Protein AF-A0A7S3J2S6-F1 (afdb_monomer_lite)

Organism: NCBI:txid151035

Foldseek 3Di:
DDKDWDWDQDPVRDTDTDDIHPDDDLDQWADPPPDPDDTHGNPVSCVQNVLVVVLVVVVVVQCVVPVCSVVDSVVSVNDDCPDDPPPDPDPLVVLLLVLLVLLVDLLVDPVPDQKHFLVSQLVLCVQAPLNVVLPQHDSVVSSVLLCVLQPDPDGIAGSVSSSVSLLVSVVSSDDPPPRDDVPDDPSNVSSVSSVRSSVRSD

pLDDT: mean 86.55, std 12.1, range [47.41, 97.88]

Structure (mmCIF, N/CA/C/O backbone):
data_AF-A0A7S3J2S6-F1
#
_entry.id   AF-A0A7S3J2S6-F1
#
loop_
_atom_site.group_PDB
_atom_site.id
_atom_site.type_symbol
_atom_site.label_atom_id
_atom_site.label_alt_id
_atom_site.label_comp_id
_atom_site.label_asym_id
_atom_site.label_entity_id
_atom_site.label_seq_id
_atom_site.pdbx_PDB_ins_code
_atom_site.Cartn_x
_atom_site.Cartn_y
_atom_site.Cartn_z
_atom_site.occupancy
_atom_site.B_iso_or_equiv
_atom_site.auth_seq_id
_atom_site.auth_comp_id
_atom_site.auth_asym_id
_atom_site.auth_atom_id
_atom_site.pdbx_PDB_model_num
ATOM 1 N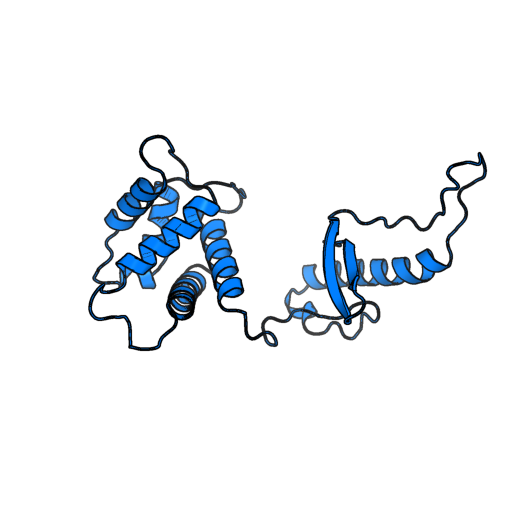 N . GLN A 1 1 ? -2.469 3.096 12.905 1.00 84.38 1 GLN A N 1
ATOM 2 C CA . GLN A 1 1 ? -3.719 3.850 12.680 1.00 84.38 1 GLN A CA 1
ATOM 3 C C . GLN A 1 1 ? -4.855 2.999 13.212 1.00 84.38 1 GLN A C 1
ATOM 5 O O . GLN A 1 1 ? -4.771 1.789 13.047 1.00 84.38 1 GLN A O 1
ATOM 10 N N . VAL A 1 2 ? -5.858 3.601 13.853 1.00 89.56 2 VAL A N 1
ATOM 11 C CA . VAL A 1 2 ? -7.112 2.915 14.202 1.00 89.56 2 VAL A CA 1
ATOM 12 C C . VAL A 1 2 ? -8.118 3.220 13.097 1.00 89.56 2 VAL A C 1
ATOM 14 O O . VAL A 1 2 ? -8.228 4.377 12.695 1.00 89.56 2 VAL A O 1
ATOM 17 N N . ILE A 1 3 ? -8.789 2.196 12.577 1.00 93.88 3 ILE A N 1
ATOM 18 C CA . ILE A 1 3 ? -9.808 2.322 11.530 1.00 93.88 3 ILE A CA 1
ATOM 19 C C . ILE A 1 3 ? -11.119 1.719 12.032 1.00 93.88 3 ILE A C 1
ATOM 21 O O . ILE A 1 3 ? -11.099 0.692 12.708 1.00 93.88 3 ILE A O 1
ATOM 25 N N . GLY A 1 4 ? -12.236 2.370 11.722 1.00 94.38 4 GLY A N 1
ATOM 26 C CA . GLY A 1 4 ? -13.572 1.794 11.863 1.00 94.38 4 GLY A CA 1
ATOM 27 C C . GLY A 1 4 ? -13.944 1.083 10.570 1.00 94.38 4 GLY A C 1
ATOM 28 O O . GLY A 1 4 ? -13.667 1.607 9.490 1.00 94.38 4 GLY A O 1
ATOM 29 N N . ILE A 1 5 ? -14.517 -0.111 10.673 1.00 95.88 5 ILE A N 1
ATOM 30 C CA . ILE A 1 5 ? -14.987 -0.875 9.519 1.00 95.88 5 ILE A CA 1
ATOM 31 C C . ILE A 1 5 ? -16.442 -1.226 9.775 1.00 95.88 5 ILE A C 1
ATOM 33 O O . ILE A 1 5 ? -16.739 -1.991 10.695 1.00 95.88 5 ILE A O 1
ATOM 37 N N . ASP A 1 6 ? -17.319 -0.705 8.928 1.00 96.50 6 ASP A N 1
ATOM 38 C CA . ASP A 1 6 ? -18.741 -0.990 9.013 1.00 96.50 6 ASP A CA 1
ATOM 39 C C . ASP A 1 6 ? -19.057 -2.171 8.106 1.00 96.50 6 ASP A C 1
ATOM 41 O O . ASP A 1 6 ? -18.803 -2.157 6.895 1.00 96.50 6 ASP A O 1
ATOM 45 N N . ILE A 1 7 ? -19.593 -3.221 8.716 1.00 96.81 7 ILE A N 1
ATOM 46 C CA . ILE A 1 7 ? -19.886 -4.489 8.060 1.00 96.81 7 ILE A CA 1
ATOM 47 C C . ILE A 1 7 ? -21.364 -4.792 8.259 1.00 96.81 7 ILE A C 1
ATOM 49 O O . ILE A 1 7 ? -21.855 -4.789 9.388 1.00 96.81 7 ILE A O 1
ATOM 53 N N . ILE A 1 8 ? -22.060 -5.115 7.172 1.00 97.56 8 ILE A N 1
ATOM 54 C CA . ILE A 1 8 ? -23.397 -5.705 7.237 1.00 97.56 8 ILE A CA 1
ATOM 55 C C . ILE A 1 8 ? -23.308 -7.204 6.963 1.00 97.56 8 ILE A C 1
ATOM 57 O O . ILE A 1 8 ? -22.613 -7.644 6.049 1.00 97.56 8 ILE A O 1
ATOM 61 N N . ILE A 1 9 ? -24.010 -7.993 7.772 1.00 97.88 9 ILE A N 1
ATOM 62 C CA . ILE A 1 9 ? -24.105 -9.444 7.609 1.00 97.88 9 ILE A CA 1
ATOM 63 C C . ILE A 1 9 ? -25.480 -9.749 7.023 1.00 97.88 9 ILE A C 1
ATOM 65 O O . ILE A 1 9 ? -26.500 -9.398 7.618 1.00 97.88 9 ILE A O 1
ATOM 69 N N . ASP A 1 10 ? -25.516 -10.360 5.841 1.00 97.38 10 ASP A N 1
ATOM 70 C CA . ASP A 1 10 ? -26.779 -10.696 5.185 1.00 97.38 10 ASP A CA 1
ATOM 71 C C . ASP A 1 10 ? -27.422 -11.979 5.748 1.00 97.38 10 ASP A C 1
ATOM 73 O O . ASP A 1 10 ? -26.854 -12.701 6.568 1.00 97.38 10 ASP A O 1
ATOM 77 N N . SER A 1 11 ? -28.630 -12.296 5.270 1.00 97.69 11 SER A N 1
ATOM 78 C CA . SER A 1 11 ? -29.372 -13.512 5.656 1.00 97.69 11 SER A CA 1
ATOM 79 C C . SER A 1 11 ? -28.667 -14.841 5.336 1.00 97.69 11 SER A C 1
ATOM 81 O O . SER A 1 11 ? -29.107 -15.891 5.798 1.00 97.69 11 SER A O 1
ATOM 83 N N . LYS A 1 12 ? -27.592 -14.813 4.542 1.00 97.81 12 LYS A N 1
ATOM 84 C CA . LYS A 1 12 ? -26.764 -15.967 4.174 1.00 97.81 12 LYS A CA 1
ATOM 85 C C . LYS A 1 12 ? -25.401 -15.945 4.876 1.00 97.81 12 LYS A C 1
ATOM 87 O O . LYS A 1 12 ? -24.532 -16.728 4.504 1.00 97.81 12 LYS A O 1
ATOM 92 N N . TYR A 1 13 ? -25.218 -15.082 5.877 1.00 96.25 13 TYR A N 1
ATOM 93 C CA . TYR A 1 13 ? -23.963 -14.881 6.604 1.00 96.25 13 TYR A CA 1
ATOM 94 C C . TYR A 1 13 ? -22.800 -14.365 5.746 1.00 96.25 13 TYR A C 1
ATOM 96 O O . TYR A 1 13 ? -21.641 -14.497 6.142 1.00 96.25 13 TYR A O 1
ATOM 104 N N . ASN A 1 14 ? -23.075 -13.741 4.598 1.00 94.38 14 ASN A N 1
ATOM 105 C CA . ASN A 1 14 ? -22.029 -13.013 3.889 1.00 94.38 14 ASN A CA 1
ATOM 106 C C . ASN A 1 14 ? -21.798 -11.670 4.581 1.00 94.38 14 ASN A C 1
ATOM 108 O O . ASN A 1 14 ? -22.750 -10.951 4.894 1.00 94.38 14 ASN A O 1
ATOM 112 N N . ALA A 1 15 ? -20.528 -11.334 4.783 1.00 96.06 15 ALA A N 1
ATOM 113 C CA . ALA A 1 15 ? -20.103 -10.037 5.283 1.00 96.06 15 ALA A CA 1
ATOM 114 C C . ALA A 1 15 ? -19.872 -9.082 4.107 1.00 96.06 15 ALA A C 1
ATOM 116 O O . ALA A 1 15 ? -19.060 -9.359 3.222 1.00 96.06 15 ALA A O 1
ATOM 117 N N . TRP A 1 16 ? -20.561 -7.947 4.119 1.00 94.31 16 TRP A N 1
ATOM 118 C CA . TRP A 1 16 ? -20.425 -6.902 3.114 1.00 94.31 16 TRP A CA 1
ATOM 119 C C . TRP A 1 16 ? -19.832 -5.654 3.757 1.00 94.31 16 TRP A C 1
ATOM 121 O O . TRP A 1 16 ? -20.355 -5.147 4.750 1.00 94.31 16 TRP A O 1
ATOM 131 N N . LEU A 1 17 ? -18.733 -5.168 3.182 1.00 95.69 17 LEU A N 1
ATOM 132 C CA . LEU A 1 17 ? -18.105 -3.915 3.584 1.00 95.69 17 LEU A CA 1
ATOM 133 C C . LEU A 1 17 ? -18.978 -2.738 3.134 1.00 95.69 17 LEU A C 1
ATOM 135 O O . LEU A 1 17 ? -19.245 -2.605 1.939 1.00 95.69 17 LEU A O 1
ATOM 139 N N . LEU A 1 18 ? -19.384 -1.887 4.075 1.00 95.62 18 LEU A N 1
ATOM 140 C CA . LEU A 1 18 ? -20.149 -0.672 3.794 1.00 95.62 18 LEU A CA 1
ATOM 141 C C . LEU A 1 18 ? -19.236 0.547 3.701 1.00 95.62 18 LEU A C 1
ATOM 143 O O . LEU A 1 18 ? -19.193 1.218 2.671 1.00 95.62 18 LEU A O 1
ATOM 147 N N . GLU A 1 19 ? -18.475 0.803 4.763 1.00 94.50 19 GLU A N 1
ATOM 148 C CA . GLU A 1 19 ? -17.556 1.932 4.834 1.00 94.50 19 GLU A CA 1
ATOM 149 C C . GLU A 1 19 ? -16.297 1.617 5.645 1.00 94.50 19 GLU A C 1
ATOM 151 O O . GLU A 1 19 ? -16.254 0.700 6.468 1.00 94.50 19 GLU A O 1
ATOM 156 N N . ILE A 1 20 ? -15.248 2.397 5.376 1.00 94.44 20 ILE A N 1
ATOM 157 C CA . ILE A 1 20 ? -14.016 2.417 6.163 1.00 94.44 20 ILE A CA 1
ATOM 158 C C . ILE A 1 20 ? -13.833 3.840 6.676 1.00 94.44 20 ILE A C 1
ATOM 160 O O . ILE A 1 20 ? -13.568 4.761 5.898 1.00 94.44 20 ILE A O 1
ATOM 164 N N . ASN A 1 21 ? -13.919 4.008 7.990 1.00 93.31 21 ASN A N 1
ATOM 165 C CA . ASN A 1 21 ? -13.727 5.287 8.648 1.00 93.31 21 ASN A CA 1
ATOM 166 C C . ASN A 1 21 ? -12.285 5.407 9.163 1.00 93.31 21 ASN A C 1
ATOM 168 O O . ASN A 1 21 ? -11.803 4.585 9.946 1.00 93.31 21 ASN A O 1
ATOM 172 N N . ASN A 1 22 ? -11.576 6.450 8.728 1.00 92.75 22 ASN A N 1
ATOM 173 C CA . ASN A 1 22 ? -10.198 6.710 9.150 1.00 92.75 22 ASN A CA 1
ATOM 174 C C . ASN A 1 22 ? -10.089 7.388 10.531 1.00 92.75 22 ASN A C 1
ATOM 176 O O . ASN A 1 22 ? -8.972 7.528 11.034 1.00 92.75 22 ASN A O 1
ATOM 180 N N . SER A 1 23 ? -11.228 7.797 11.100 1.00 92.31 23 SER A N 1
ATOM 181 C CA . SER A 1 23 ? -11.381 8.518 12.365 1.00 92.31 23 SER A CA 1
ATOM 182 C C . SER A 1 23 ? -12.627 8.014 13.118 1.00 92.31 23 SER A C 1
ATOM 184 O O . SER A 1 23 ? -13.582 8.773 13.299 1.00 92.31 23 SER A O 1
ATOM 186 N N . PRO A 1 24 ? -12.668 6.730 13.531 1.00 93.94 24 PRO A N 1
ATOM 187 C CA . PRO A 1 24 ? -13.821 6.190 14.247 1.00 93.94 24 PRO A CA 1
ATOM 188 C C . PRO A 1 24 ? -14.047 6.927 15.572 1.00 93.94 24 PRO A C 1
ATOM 190 O O . PRO A 1 24 ? -13.093 7.352 16.229 1.00 93.94 24 PRO A O 1
ATOM 193 N N . SER A 1 25 ? -15.310 7.054 15.988 1.00 90.56 25 SER A N 1
ATOM 194 C CA . SER A 1 25 ? -15.641 7.708 17.255 1.00 90.56 25 SER A CA 1
ATOM 195 C C . SER A 1 25 ? -15.066 6.932 18.437 1.00 90.56 25 SER A C 1
ATOM 197 O O . SER A 1 25 ? -15.382 5.762 18.660 1.00 90.56 25 SER A O 1
ATOM 199 N N . LEU A 1 26 ? -14.249 7.620 19.230 1.00 90.69 26 LEU A N 1
ATOM 200 C CA . LEU A 1 26 ? -13.752 7.139 20.518 1.00 90.69 26 LEU A CA 1
ATOM 201 C C . LEU A 1 26 ? -14.514 7.765 21.693 1.00 90.69 26 LEU A C 1
ATOM 203 O O . LEU A 1 26 ? -14.109 7.587 22.840 1.00 90.69 26 LEU A O 1
ATOM 207 N N . ASN A 1 27 ? -15.602 8.497 21.422 1.00 89.88 27 ASN A N 1
ATOM 208 C CA . ASN A 1 27 ? -16.403 9.106 22.474 1.00 89.88 27 ASN A CA 1
ATOM 209 C C . ASN A 1 27 ? -17.065 8.006 23.317 1.00 89.88 27 ASN A C 1
ATOM 211 O O . ASN A 1 27 ? -17.634 7.060 22.768 1.00 89.88 27 ASN A O 1
ATOM 215 N N . ILE A 1 28 ? -16.947 8.121 24.637 1.00 90.75 28 ILE A N 1
ATOM 216 C CA . ILE A 1 28 ? -17.613 7.251 25.619 1.00 90.75 28 ILE A CA 1
ATOM 217 C C . ILE A 1 28 ? -18.775 7.971 26.306 1.00 90.75 28 ILE A C 1
ATOM 219 O O . ILE A 1 28 ? -19.441 7.384 27.150 1.00 90.75 28 ILE A O 1
ATOM 223 N N . MET A 1 29 ? -18.999 9.242 25.977 1.00 89.19 29 MET A N 1
ATOM 224 C CA . MET A 1 29 ? -20.122 10.020 26.469 1.00 89.19 29 MET A CA 1
ATOM 225 C C . MET A 1 29 ? -21.280 9.889 25.479 1.00 89.19 29 MET A C 1
ATOM 227 O O . MET A 1 29 ? -21.098 10.030 24.270 1.00 89.19 29 MET A O 1
ATOM 231 N N . PHE A 1 30 ? -22.466 9.609 25.999 1.00 83.62 30 PHE A N 1
ATOM 232 C CA . PHE A 1 30 ? -23.712 9.595 25.260 1.00 83.62 30 PHE A CA 1
ATOM 233 C C . PHE A 1 30 ? -24.232 11.029 25.159 1.00 83.62 30 PHE A C 1
ATOM 235 O O . PHE A 1 30 ? -24.637 11.636 26.153 1.00 83.62 30 PHE A O 1
ATOM 242 N N . GLU A 1 31 ? -24.193 11.584 23.953 1.00 74.69 31 GLU A N 1
ATOM 243 C CA . GLU A 1 31 ? -24.791 12.883 23.670 1.00 74.69 31 GLU A CA 1
ATOM 244 C C . GLU A 1 31 ? -26.291 12.688 23.444 1.00 74.69 31 GLU A C 1
ATOM 246 O O . GLU A 1 31 ? -26.724 12.053 22.482 1.00 74.69 31 GLU A O 1
ATOM 251 N N . LYS A 1 32 ? -27.111 13.216 24.354 1.00 76.88 32 LYS A N 1
ATOM 252 C CA . LYS A 1 32 ? -28.560 13.260 24.165 1.00 76.88 32 LYS A CA 1
ATOM 253 C C . LYS A 1 32 ? -28.877 14.409 23.206 1.00 76.88 32 LYS A C 1
ATOM 255 O O . LYS A 1 32 ? -28.940 15.560 23.626 1.00 76.88 32 LYS A O 1
ATOM 260 N N . GLU A 1 33 ? -29.109 14.090 21.931 1.00 68.56 33 GLU A N 1
ATOM 261 C CA . GLU A 1 33 ? -29.342 15.060 20.837 1.00 68.56 33 GLU A CA 1
ATOM 262 C C . GLU A 1 33 ? -30.460 16.096 21.102 1.00 68.56 33 GLU A C 1
ATOM 264 O O . GLU A 1 33 ? -30.527 17.117 20.421 1.00 68.56 33 GLU A O 1
ATOM 269 N N . PHE A 1 34 ? -31.327 15.873 22.098 1.00 72.12 34 PHE A N 1
ATOM 270 C CA . PHE A 1 34 ? -32.514 16.696 22.357 1.00 72.12 34 PHE A CA 1
ATOM 271 C C . PHE A 1 34 ? -32.641 17.232 23.790 1.00 72.12 34 PHE A C 1
ATOM 273 O O . PHE A 1 34 ? -33.687 17.782 24.138 1.00 72.12 34 PHE A O 1
ATOM 280 N N . SER A 1 35 ? -31.615 17.104 24.635 1.00 69.44 35 SER A N 1
ATOM 281 C CA . SER A 1 35 ? -31.666 17.615 26.012 1.00 69.44 35 SER A CA 1
ATOM 282 C C . SER A 1 35 ? -30.433 18.446 26.348 1.00 69.44 35 SER A C 1
ATOM 284 O O . SER A 1 35 ? -29.319 18.006 26.097 1.00 69.44 35 SER A O 1
ATOM 286 N N . ASN A 1 36 ? -30.620 19.585 27.023 1.00 75.56 36 ASN A N 1
ATOM 287 C CA . ASN A 1 36 ? -29.536 20.365 27.648 1.00 75.56 36 ASN A CA 1
ATOM 288 C C . ASN A 1 36 ? -28.918 19.657 28.877 1.00 75.56 36 ASN A C 1
ATOM 290 O O . ASN A 1 36 ? -28.351 20.311 29.751 1.00 75.56 36 ASN A O 1
ATOM 294 N N . GLU A 1 37 ? -29.102 18.345 28.997 1.00 76.75 37 GLU A N 1
ATOM 295 C CA . GLU A 1 37 ? -28.543 17.543 30.078 1.00 76.75 37 GLU A CA 1
ATOM 296 C C . GLU A 1 37 ? -27.053 17.310 29.832 1.00 76.75 37 GLU A C 1
ATOM 298 O O . GLU A 1 37 ? -26.588 17.287 28.689 1.00 76.75 37 GLU A O 1
ATOM 303 N N . GLU A 1 38 ? -26.297 17.155 30.918 1.00 80.25 38 GLU A N 1
ATOM 304 C CA . GLU A 1 38 ? -24.887 16.810 30.811 1.00 80.25 38 GLU A CA 1
ATOM 305 C C . GLU A 1 38 ? -24.733 15.450 30.107 1.00 80.25 38 GLU A C 1
ATOM 307 O O . GLU A 1 38 ? -25.536 14.543 30.347 1.00 80.25 38 GLU A O 1
ATOM 312 N N . PRO A 1 39 ? -23.718 15.288 29.240 1.00 84.88 39 PRO A N 1
ATOM 313 C CA . PRO A 1 39 ? -23.453 14.016 28.585 1.00 84.88 39 PRO A CA 1
ATOM 314 C C . PRO A 1 39 ? -23.299 12.902 29.623 1.00 84.88 39 PRO A C 1
ATOM 316 O O . PRO A 1 39 ? -22.536 13.032 30.582 1.00 84.88 39 PRO A O 1
ATOM 319 N N . GLU A 1 40 ? -24.005 11.794 29.425 1.00 88.81 40 GLU A N 1
ATOM 320 C CA . GLU A 1 40 ? -23.942 10.652 30.338 1.00 88.81 40 GLU A CA 1
ATOM 321 C C . GLU A 1 40 ? -22.850 9.678 29.903 1.00 88.81 40 GLU A C 1
ATOM 323 O O . GLU A 1 40 ? -22.596 9.488 28.718 1.00 88.81 40 GLU A O 1
ATOM 328 N N . LEU A 1 41 ? -22.186 9.027 30.854 1.00 90.31 41 LEU A N 1
ATOM 329 C CA . LEU A 1 41 ? -21.158 8.038 30.542 1.00 90.31 41 LEU A CA 1
ATOM 330 C C . LEU A 1 41 ? -21.798 6.739 30.025 1.00 90.31 41 LEU A C 1
ATOM 332 O O . LEU A 1 41 ? -22.574 6.093 30.729 1.00 90.31 41 LEU A O 1
ATOM 336 N N . SER A 1 42 ? -21.421 6.313 28.821 1.00 92.56 42 SER A N 1
ATOM 337 C CA . SER A 1 42 ? -21.781 5.004 28.276 1.00 92.56 42 SER A CA 1
ATOM 338 C C . SER A 1 42 ? -20.855 3.937 28.858 1.00 92.56 42 SER A C 1
ATOM 340 O O . SER A 1 42 ? -19.705 3.770 28.441 1.00 92.56 42 SER A O 1
ATOM 342 N N . GLU A 1 43 ? -21.353 3.188 29.843 1.00 93.75 43 GLU A N 1
ATOM 343 C CA . GLU A 1 43 ? -20.588 2.096 30.459 1.00 93.75 43 GLU A CA 1
ATOM 344 C C . GLU A 1 43 ? -20.231 0.996 29.443 1.00 93.75 43 GLU A C 1
ATOM 346 O O . GLU A 1 43 ? -19.159 0.402 29.539 1.00 93.75 43 GLU A O 1
ATOM 351 N N . ILE A 1 44 ? -21.066 0.772 28.421 1.00 91.56 44 ILE A N 1
ATOM 352 C CA . ILE A 1 44 ? -20.772 -0.183 27.340 1.00 91.56 44 ILE A CA 1
ATOM 353 C C . ILE A 1 44 ? -19.577 0.303 26.515 1.00 91.56 44 ILE A C 1
ATOM 355 O O . ILE A 1 44 ? -18.607 -0.437 26.334 1.00 91.56 44 ILE A O 1
ATOM 359 N N . ASP A 1 45 ? -19.612 1.556 26.054 1.00 92.44 45 ASP A N 1
ATOM 360 C CA . ASP A 1 45 ? -18.515 2.134 25.276 1.00 92.44 45 ASP A CA 1
ATOM 361 C C . ASP A 1 45 ? -17.219 2.160 26.071 1.00 92.44 45 ASP A C 1
ATOM 363 O O . ASP A 1 45 ? -16.159 1.844 25.542 1.00 92.44 45 ASP A O 1
ATOM 367 N N . LYS A 1 46 ? -17.294 2.487 27.358 1.00 93.31 46 LYS A N 1
ATOM 368 C CA . LYS A 1 46 ? -16.152 2.467 28.269 1.00 93.31 46 LYS A CA 1
ATOM 369 C C . LYS A 1 46 ? -15.529 1.072 28.377 1.00 93.31 46 LYS A C 1
ATOM 371 O O . LYS A 1 46 ? -14.308 0.957 28.289 1.00 93.31 46 LYS A O 1
ATOM 376 N N . ILE A 1 47 ? -16.343 0.022 28.528 1.00 93.62 47 ILE A N 1
ATOM 377 C CA . ILE A 1 47 ? -15.871 -1.372 28.614 1.00 93.62 47 ILE A CA 1
ATOM 378 C C . ILE A 1 47 ? -15.201 -1.823 27.309 1.00 93.62 47 ILE A C 1
ATOM 380 O O . ILE A 1 47 ? -14.242 -2.587 27.360 1.00 93.62 47 ILE A O 1
ATOM 384 N N . ILE A 1 48 ? -15.666 -1.350 26.150 1.00 89.94 48 ILE A N 1
ATOM 385 C CA . ILE A 1 48 ? -15.138 -1.768 24.841 1.00 89.94 48 ILE A CA 1
ATOM 386 C C . ILE A 1 48 ? -13.939 -0.908 24.412 1.00 89.94 48 ILE A C 1
ATOM 388 O O . ILE A 1 48 ? -12.880 -1.428 24.054 1.00 89.94 48 ILE A O 1
ATOM 392 N N . LYS A 1 49 ? -14.086 0.420 24.446 1.00 93.19 49 LYS A N 1
ATOM 393 C CA . LYS A 1 49 ? -13.131 1.374 23.866 1.00 93.19 49 LYS A CA 1
ATOM 394 C C . LYS A 1 49 ? -11.898 1.583 24.738 1.00 93.19 49 LYS A C 1
ATOM 396 O O . LYS A 1 49 ? -10.816 1.761 24.182 1.00 93.19 49 LYS A O 1
ATOM 401 N N . LEU A 1 50 ? -12.015 1.553 26.072 1.00 92.25 50 LEU A N 1
ATOM 402 C CA . LEU A 1 50 ? -10.851 1.789 26.939 1.00 92.25 50 LEU A CA 1
ATOM 403 C C . LEU A 1 50 ? -9.796 0.677 26.839 1.00 92.25 50 LEU A C 1
ATOM 405 O O . LEU A 1 50 ? -8.630 1.024 26.635 1.00 92.25 50 LEU A O 1
ATOM 409 N N . PRO A 1 51 ? -10.142 -0.627 26.922 1.00 91.88 51 PRO A N 1
ATOM 410 C CA . PRO A 1 51 ? -9.149 -1.687 26.747 1.00 91.88 51 PRO A CA 1
ATOM 411 C C . PRO A 1 51 ? -8.512 -1.649 25.359 1.00 91.88 51 PRO A C 1
ATOM 413 O O . PRO A 1 51 ? -7.291 -1.714 25.249 1.00 91.88 51 PRO A O 1
ATOM 416 N N . MET A 1 52 ? -9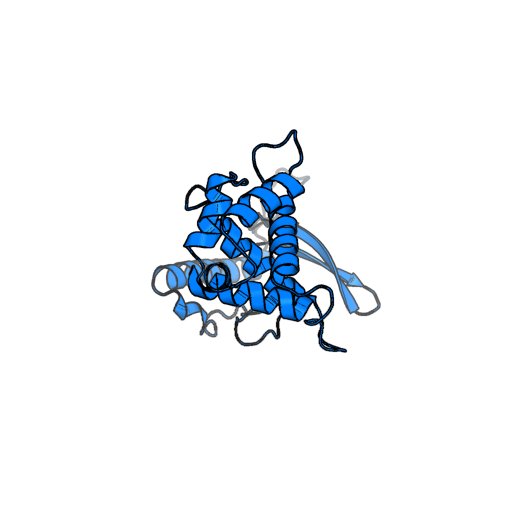.323 -1.440 24.314 1.00 91.88 52 MET A N 1
ATOM 417 C CA . MET A 1 52 ? -8.836 -1.290 22.943 1.00 91.88 52 MET A CA 1
ATOM 418 C C . MET A 1 52 ? -7.814 -0.151 22.837 1.00 91.88 52 MET A C 1
ATOM 420 O O . MET A 1 52 ? -6.737 -0.336 22.275 1.00 91.88 52 MET A O 1
ATOM 424 N N . LEU A 1 53 ? -8.123 1.030 23.381 1.00 91.56 53 LEU A N 1
ATOM 425 C CA . LEU A 1 53 ? -7.229 2.183 23.307 1.00 91.56 53 LEU A CA 1
ATOM 426 C C . LEU A 1 53 ? -5.926 1.949 24.084 1.00 91.56 53 LEU A C 1
ATOM 428 O O . LEU A 1 53 ? -4.855 2.310 23.594 1.00 91.56 53 LEU A O 1
ATOM 432 N N . SER A 1 54 ? -6.014 1.321 25.261 1.00 92.00 54 SER A N 1
ATOM 433 C CA . SER A 1 54 ? -4.847 0.927 26.057 1.00 92.00 54 SER A CA 1
ATOM 434 C C . SER A 1 54 ? -3.925 0.002 25.260 1.00 92.00 54 SER A C 1
ATOM 436 O O . SER A 1 54 ? -2.740 0.307 25.100 1.00 92.00 54 SER A O 1
ATOM 438 N N . ASP A 1 55 ? -4.482 -1.064 24.680 1.00 91.38 55 ASP A N 1
ATOM 439 C CA . ASP A 1 55 ? -3.727 -2.037 23.887 1.00 91.38 55 ASP A CA 1
ATOM 440 C C . ASP A 1 55 ? -3.115 -1.387 22.631 1.00 91.38 55 ASP A C 1
ATOM 442 O O . ASP A 1 55 ? -1.959 -1.647 22.298 1.00 91.38 55 ASP A O 1
ATOM 446 N N . VAL A 1 56 ? -3.830 -0.476 21.953 1.00 90.62 56 VAL A N 1
ATOM 447 C CA . VAL A 1 56 ? -3.294 0.271 20.795 1.00 90.62 56 VAL A CA 1
ATOM 448 C C . VAL A 1 56 ? -2.079 1.115 21.177 1.00 90.62 56 VAL A C 1
ATOM 450 O O . VAL A 1 56 ? -1.091 1.142 20.437 1.00 90.62 56 VAL A O 1
ATOM 453 N N . ILE A 1 57 ? -2.144 1.831 22.303 1.00 90.44 57 ILE A N 1
ATOM 454 C CA . ILE A 1 57 ? -1.042 2.682 22.771 1.00 90.44 57 ILE A CA 1
ATOM 455 C C . ILE A 1 57 ? 0.172 1.821 23.129 1.00 90.44 57 ILE A C 1
ATOM 457 O O . ILE A 1 57 ? 1.302 2.165 22.765 1.00 90.44 57 ILE A O 1
ATOM 461 N N . GLU A 1 58 ? -0.044 0.697 23.811 1.00 89.81 58 GLU A N 1
ATOM 462 C CA . GLU A 1 58 ? 1.023 -0.242 24.153 1.00 89.81 58 GLU A CA 1
ATOM 463 C C . GLU A 1 58 ? 1.681 -0.823 22.895 1.00 89.81 58 GLU A C 1
ATOM 465 O O . GLU A 1 58 ? 2.901 -0.715 22.741 1.00 89.81 58 GLU A O 1
ATOM 470 N N . LEU A 1 59 ? 0.883 -1.309 21.939 1.00 88.19 59 LEU A N 1
ATOM 471 C CA . LEU A 1 59 ? 1.365 -1.831 20.657 1.00 88.19 59 LEU A CA 1
ATOM 472 C C . LEU A 1 59 ? 2.164 -0.788 19.870 1.00 88.19 59 LEU A C 1
ATOM 474 O O . LEU A 1 59 ? 3.237 -1.091 19.343 1.00 88.19 59 LEU A O 1
ATOM 478 N N . ALA A 1 60 ? 1.685 0.457 19.812 1.00 88.06 60 ALA A N 1
ATOM 479 C CA . ALA A 1 60 ? 2.397 1.542 19.140 1.00 88.06 60 ALA A CA 1
ATOM 480 C C . ALA A 1 60 ? 3.765 1.814 19.791 1.00 88.06 60 ALA A C 1
ATOM 482 O O . ALA A 1 60 ? 4.767 2.018 19.096 1.00 88.06 60 ALA A O 1
ATOM 483 N N . ASN A 1 61 ? 3.828 1.774 21.124 1.00 88.56 61 ASN A N 1
ATOM 484 C CA . ASN A 1 61 ? 5.069 1.939 21.875 1.00 88.56 61 ASN A CA 1
ATOM 485 C C . ASN A 1 61 ? 6.025 0.755 21.693 1.00 88.56 61 ASN A C 1
ATOM 487 O O . ASN A 1 61 ? 7.233 0.968 21.552 1.00 88.56 61 ASN A O 1
ATOM 491 N N . MET A 1 62 ? 5.508 -0.475 21.674 1.00 86.75 62 MET A N 1
ATOM 492 C CA . MET A 1 62 ? 6.291 -1.679 21.398 1.00 86.75 62 MET A CA 1
ATOM 493 C C . MET A 1 62 ? 6.903 -1.617 20.004 1.00 86.75 62 MET A C 1
ATOM 495 O O . MET A 1 62 ? 8.121 -1.720 19.882 1.00 86.75 62 MET A O 1
ATOM 499 N N . PHE A 1 63 ? 6.092 -1.338 18.980 1.00 84.12 63 PHE A N 1
ATOM 500 C CA . PHE A 1 63 ? 6.552 -1.232 17.596 1.00 84.12 63 PHE A CA 1
ATOM 501 C C . PHE A 1 63 ? 7.636 -0.166 17.415 1.00 84.12 63 PHE A C 1
ATOM 503 O O . PHE A 1 63 ? 8.603 -0.367 16.679 1.00 84.12 63 PHE A O 1
ATOM 510 N N . ARG A 1 64 ? 7.514 0.967 18.120 1.00 85.25 64 ARG A N 1
ATOM 511 C CA . ARG A 1 64 ? 8.531 2.025 18.100 1.00 85.25 64 ARG A CA 1
ATOM 512 C C . ARG A 1 64 ? 9.871 1.566 18.685 1.00 85.25 64 ARG A C 1
ATOM 514 O O . ARG A 1 64 ? 10.908 2.049 18.239 1.00 85.25 64 ARG A O 1
ATOM 521 N N . LYS A 1 65 ? 9.854 0.687 19.692 1.00 88.38 65 LYS A N 1
ATOM 522 C CA . LYS A 1 65 ? 11.063 0.174 20.360 1.00 88.38 65 LYS A CA 1
ATOM 523 C C . LYS A 1 65 ? 11.676 -1.015 19.621 1.00 88.38 65 LYS A C 1
ATOM 525 O O . LYS A 1 65 ? 12.894 -1.098 19.522 1.00 88.38 65 LYS A O 1
ATOM 530 N N . ASN A 1 66 ? 10.841 -1.924 19.128 1.00 85.00 66 ASN A N 1
ATOM 531 C CA . ASN A 1 66 ? 11.237 -3.120 18.401 1.00 85.00 66 ASN A CA 1
ATOM 532 C C . ASN A 1 66 ? 10.127 -3.498 17.410 1.00 85.00 66 ASN A C 1
ATOM 534 O O . ASN A 1 66 ? 9.022 -3.856 17.817 1.00 85.00 66 ASN A O 1
ATOM 538 N N . LYS A 1 67 ? 10.428 -3.446 16.110 1.00 76.31 67 LYS A N 1
ATOM 539 C CA . LYS A 1 67 ? 9.451 -3.758 15.056 1.00 76.31 67 LYS A CA 1
ATOM 540 C C . LYS A 1 67 ? 8.988 -5.215 15.096 1.00 76.31 67 LYS A C 1
ATOM 542 O O . LYS A 1 67 ? 7.817 -5.473 14.830 1.00 76.31 67 LYS A O 1
ATOM 547 N N . ASP A 1 68 ? 9.863 -6.126 15.513 1.00 77.75 68 ASP A N 1
ATOM 548 C CA . ASP A 1 68 ? 9.587 -7.566 15.552 1.00 77.75 68 ASP A CA 1
ATOM 549 C C . ASP A 1 68 ? 8.737 -7.961 16.771 1.00 77.75 68 ASP A C 1
ATOM 551 O O . ASP A 1 68 ? 8.204 -9.066 16.845 1.00 77.75 68 ASP A O 1
ATOM 555 N N . ALA A 1 69 ? 8.534 -7.042 17.724 1.00 74.06 69 ALA A N 1
ATOM 556 C CA . ALA A 1 69 ? 7.714 -7.285 18.912 1.00 74.06 69 ALA A CA 1
ATOM 557 C C . ALA A 1 69 ? 6.218 -7.486 18.596 1.00 74.06 69 ALA A C 1
ATOM 559 O O . ALA A 1 69 ? 5.471 -7.952 19.454 1.00 74.06 69 ALA A O 1
ATOM 560 N N . LEU A 1 70 ? 5.778 -7.159 17.374 1.00 71.06 70 LEU A N 1
ATOM 561 C CA . LEU A 1 70 ? 4.411 -7.403 16.899 1.00 71.06 70 LEU A CA 1
ATOM 562 C C . LEU A 1 70 ? 4.158 -8.860 16.470 1.00 71.06 70 LEU A C 1
ATOM 564 O O . LEU A 1 70 ? 3.034 -9.200 16.097 1.00 71.06 70 LEU A O 1
ATOM 568 N N . GLU A 1 71 ? 5.167 -9.733 16.494 1.00 71.44 71 GLU A N 1
ATOM 569 C CA . GLU A 1 71 ? 4.957 -11.169 16.264 1.00 71.44 71 GLU A CA 1
ATOM 570 C C . GLU A 1 71 ? 4.300 -11.865 17.465 1.00 71.44 71 GLU A C 1
ATOM 572 O O . GLU A 1 71 ? 3.583 -12.843 17.281 1.00 71.44 71 GLU A O 1
ATOM 577 N N . SER A 1 72 ? 4.446 -11.320 18.678 1.00 70.19 72 SER A N 1
ATOM 578 C CA . SER A 1 72 ? 3.843 -11.862 19.901 1.00 70.19 72 SER A CA 1
ATOM 579 C C . SER A 1 72 ? 2.826 -10.886 20.501 1.00 70.19 72 SER A C 1
ATOM 581 O O . SER A 1 72 ? 3.113 -10.181 21.473 1.00 70.19 72 SER A O 1
ATOM 583 N N . ILE A 1 73 ? 1.628 -10.819 19.920 1.00 72.81 73 ILE A N 1
ATOM 584 C CA . ILE A 1 73 ? 0.553 -9.952 20.431 1.00 72.81 73 ILE A CA 1
ATOM 585 C C . ILE A 1 73 ? -0.295 -10.600 21.533 1.00 72.81 73 ILE A C 1
ATOM 587 O O . ILE A 1 73 ? -1.182 -9.932 22.047 1.00 72.81 73 ILE A O 1
ATOM 591 N N . ASP A 1 74 ? -0.007 -11.840 21.943 1.00 72.69 74 ASP A N 1
ATOM 592 C CA . ASP A 1 74 ? -0.833 -12.653 22.861 1.00 72.69 74 ASP A CA 1
ATOM 593 C C . ASP A 1 74 ? -1.172 -11.981 24.206 1.00 72.69 74 ASP A C 1
ATOM 595 O O . ASP A 1 74 ? -2.095 -12.390 24.910 1.00 72.69 74 ASP A O 1
ATOM 599 N N . ARG A 1 75 ? -0.425 -10.937 24.586 1.00 73.38 75 ARG A N 1
ATOM 600 C CA . ARG A 1 75 ? -0.676 -10.140 25.796 1.00 73.38 75 ARG A CA 1
ATOM 601 C C . ARG A 1 75 ? -1.813 -9.117 25.640 1.00 73.38 75 ARG A C 1
ATOM 603 O O . ARG A 1 75 ? -2.372 -8.710 26.653 1.00 73.38 75 ARG A O 1
ATOM 610 N N . HIS A 1 76 ? -2.186 -8.753 24.414 1.00 76.19 76 HIS A N 1
ATOM 611 C CA . HIS A 1 76 ? -3.185 -7.728 24.092 1.00 76.19 76 HIS A CA 1
ATOM 612 C C . HIS A 1 76 ? -4.531 -8.392 23.810 1.00 76.19 76 HIS A C 1
ATOM 614 O O . HIS A 1 76 ? -4.890 -8.668 22.669 1.00 76.19 76 HIS A O 1
ATOM 620 N N . LYS A 1 77 ? -5.269 -8.711 24.874 1.00 76.25 77 LYS A N 1
ATOM 621 C CA . LYS A 1 77 ? -6.482 -9.542 24.799 1.00 76.25 77 LYS A CA 1
ATOM 622 C C . LYS A 1 77 ? -7.626 -8.908 24.005 1.00 76.25 77 LYS A C 1
ATOM 624 O O . LYS A 1 77 ? -8.547 -9.630 23.631 1.00 76.25 77 LYS A O 1
ATOM 629 N N . SER A 1 78 ? -7.596 -7.593 23.771 1.00 83.69 78 SER A N 1
ATOM 630 C CA . SER A 1 78 ? -8.605 -6.917 22.945 1.00 83.69 78 SER A CA 1
ATOM 631 C C . SER A 1 78 ? -8.294 -6.955 21.445 1.00 83.69 78 SER A C 1
ATOM 633 O O . SER A 1 78 ? -9.133 -6.554 20.642 1.00 83.69 78 SER A O 1
ATOM 635 N N . MET A 1 79 ? -7.114 -7.451 21.054 1.00 85.19 79 MET A N 1
ATOM 636 C CA . MET A 1 79 ? -6.633 -7.435 19.676 1.00 85.19 79 MET A CA 1
ATOM 637 C C . MET A 1 79 ? -6.223 -8.828 19.208 1.00 85.19 79 MET A C 1
ATOM 639 O O . MET A 1 79 ? -5.653 -9.622 19.949 1.00 85.19 79 MET A O 1
ATOM 643 N N . ALA A 1 80 ? -6.457 -9.106 17.928 1.00 84.00 80 ALA A N 1
ATOM 644 C CA . ALA A 1 80 ? -5.977 -10.310 17.266 1.00 84.00 80 ALA A CA 1
ATOM 645 C C . ALA A 1 80 ? -5.222 -9.939 15.988 1.00 84.00 80 ALA A C 1
ATOM 647 O O . ALA A 1 80 ? -5.605 -9.025 15.253 1.00 84.00 80 ALA A O 1
ATOM 648 N N . LYS A 1 81 ? -4.137 -10.664 15.704 1.00 80.06 81 LYS A N 1
ATOM 649 C CA . LYS A 1 81 ? -3.330 -10.483 14.501 1.00 80.06 81 LYS A CA 1
ATOM 650 C C . LYS A 1 81 ? -4.049 -11.220 13.388 1.00 80.06 81 LYS A C 1
ATOM 652 O O . LYS A 1 81 ? -3.909 -12.425 13.235 1.00 80.06 81 LYS A O 1
ATOM 657 N N . ILE A 1 82 ? -4.842 -10.472 12.635 1.00 78.19 82 ILE A N 1
ATOM 658 C CA . ILE A 1 82 ? -5.611 -10.997 11.500 1.00 78.19 82 ILE A CA 1
ATOM 659 C C . ILE A 1 82 ? -4.790 -11.060 10.204 1.00 78.19 82 ILE A C 1
ATOM 661 O O . ILE A 1 82 ? -5.228 -11.650 9.225 1.00 78.19 82 ILE A O 1
ATOM 665 N N . TYR A 1 83 ? -3.595 -10.461 10.198 1.00 70.25 83 TYR A N 1
ATOM 666 C CA . TYR A 1 83 ? -2.669 -10.472 9.072 1.00 70.25 83 TYR A CA 1
ATOM 667 C C . TYR A 1 83 ? -1.246 -10.739 9.573 1.00 70.25 83 TYR A C 1
ATOM 669 O O . TYR A 1 83 ? -0.678 -9.942 10.325 1.00 70.25 83 TYR A O 1
ATOM 677 N N . SER A 1 84 ? -0.661 -11.861 9.159 1.00 62.56 84 SER A N 1
ATOM 678 C CA . SER A 1 84 ? 0.778 -12.104 9.252 1.00 62.56 84 SER A CA 1
ATOM 679 C C . SER A 1 84 ? 1.320 -12.361 7.852 1.00 62.56 84 SER A C 1
ATOM 681 O O . SER A 1 84 ? 0.654 -12.982 7.024 1.00 62.56 84 SER A O 1
ATOM 683 N N . ASN A 1 85 ? 2.559 -11.938 7.604 1.00 55.88 85 ASN A N 1
ATOM 684 C CA . ASN A 1 85 ? 3.248 -12.232 6.345 1.00 55.88 85 ASN A CA 1
ATOM 685 C C . ASN A 1 85 ? 3.437 -13.747 6.112 1.00 55.88 85 ASN A C 1
ATOM 687 O O . ASN A 1 85 ? 3.790 -14.152 5.014 1.00 55.88 85 ASN A O 1
ATOM 691 N N . SER A 1 86 ? 3.226 -14.578 7.139 1.00 54.59 86 SER A N 1
ATOM 692 C CA . SER A 1 86 ? 3.461 -16.023 7.116 1.00 54.59 86 SER A CA 1
ATOM 693 C C . SER A 1 86 ? 2.216 -16.887 6.879 1.00 54.59 86 SER A C 1
ATOM 695 O O . SER A 1 86 ? 2.378 -18.043 6.503 1.00 54.59 86 SER A O 1
ATOM 697 N N . VAL A 1 87 ? 0.995 -16.383 7.116 1.00 49.00 87 VAL A N 1
ATOM 698 C CA . VAL A 1 87 ? -0.230 -17.223 7.166 1.00 49.00 87 VAL A CA 1
ATOM 699 C C . VAL A 1 87 ? -1.179 -16.986 5.988 1.00 49.00 87 VAL A C 1
ATOM 701 O O . VAL A 1 87 ? -2.021 -17.832 5.696 1.00 49.00 87 VAL A O 1
ATOM 704 N N . PHE A 1 88 ? -1.030 -15.888 5.251 1.00 47.41 88 PHE A N 1
ATOM 705 C CA . PHE A 1 88 ? -1.800 -15.685 4.029 1.00 47.41 88 PHE A CA 1
ATOM 706 C C . PHE A 1 88 ? -1.006 -16.233 2.840 1.00 47.41 88 PHE A C 1
ATOM 708 O O . PHE A 1 88 ? 0.065 -15.717 2.538 1.00 47.41 88 PHE A O 1
ATOM 715 N N . HIS A 1 89 ? -1.531 -17.248 2.143 1.00 50.84 89 HIS A N 1
ATOM 716 C CA . HIS A 1 89 ? -1.198 -17.437 0.732 1.00 50.84 89 HIS A CA 1
ATOM 717 C C . HIS A 1 89 ? -1.772 -16.218 0.020 1.00 50.84 89 HIS A C 1
ATOM 719 O O . HIS A 1 89 ? -2.999 -16.111 -0.070 1.00 50.84 89 HIS A O 1
ATOM 725 N N . PRO A 1 90 ? -0.948 -15.249 -0.398 1.00 52.91 90 PRO A N 1
ATOM 726 C CA . PRO A 1 90 ? -1.472 -14.022 -0.948 1.00 52.91 90 PRO A CA 1
ATOM 727 C C . PRO A 1 90 ? -2.307 -14.383 -2.154 1.00 52.91 90 PRO A C 1
ATOM 729 O O . PRO A 1 90 ? -1.848 -15.135 -3.015 1.00 52.91 90 PRO A O 1
ATOM 732 N N . ASN A 1 91 ? -3.529 -13.853 -2.222 1.00 60.75 91 ASN A N 1
ATOM 733 C CA . ASN A 1 91 ? -4.145 -13.698 -3.524 1.00 60.75 91 ASN A CA 1
ATOM 734 C C . ASN A 1 91 ? -3.061 -13.035 -4.400 1.00 60.75 91 ASN A C 1
ATOM 736 O O . ASN A 1 91 ? -2.583 -11.961 -4.010 1.00 60.75 91 ASN A O 1
ATOM 740 N N . PRO A 1 92 ? -2.612 -13.670 -5.500 1.00 65.06 92 PRO A N 1
ATOM 741 C CA . PRO A 1 92 ? -1.516 -13.156 -6.318 1.00 65.06 92 PRO A CA 1
ATOM 742 C C . PRO A 1 92 ? -1.718 -11.684 -6.698 1.00 65.06 92 PRO A C 1
ATOM 744 O O . PRO A 1 92 ? -0.770 -10.903 -6.733 1.00 65.06 92 PRO A O 1
ATOM 747 N N . GLU A 1 93 ? -2.975 -11.267 -6.865 1.00 67.38 93 GLU A N 1
ATOM 748 C CA . GLU A 1 93 ? -3.352 -9.885 -7.157 1.00 67.38 93 GLU A CA 1
ATOM 749 C C . GLU A 1 93 ? -2.997 -8.896 -6.032 1.00 67.38 93 GLU A C 1
ATOM 751 O O . GLU A 1 93 ? -2.599 -7.759 -6.306 1.00 67.38 93 GLU A O 1
ATOM 756 N N . PHE A 1 94 ? -3.100 -9.310 -4.764 1.00 70.44 94 PHE A N 1
ATOM 757 C CA . PHE A 1 94 ? -2.750 -8.470 -3.617 1.00 70.44 94 PHE A CA 1
ATOM 758 C C . PHE A 1 94 ? -1.234 -8.280 -3.510 1.00 70.44 94 PHE A C 1
ATOM 760 O O . PHE A 1 94 ? -0.772 -7.149 -3.339 1.00 70.44 94 PHE A O 1
ATOM 767 N N . ASN A 1 95 ? -0.459 -9.355 -3.702 1.00 80.44 95 ASN A N 1
ATOM 768 C CA . ASN A 1 95 ? 1.004 -9.278 -3.771 1.00 80.44 95 ASN A CA 1
ATOM 769 C C . ASN A 1 95 ? 1.464 -8.387 -4.917 1.00 80.44 95 ASN A C 1
ATOM 771 O O . ASN A 1 95 ? 2.321 -7.526 -4.730 1.00 80.44 95 ASN A O 1
ATOM 775 N N . MET A 1 96 ? 0.851 -8.542 -6.089 1.00 87.88 96 MET A N 1
ATOM 776 C CA . MET A 1 96 ? 1.143 -7.712 -7.248 1.00 87.88 96 MET A CA 1
ATOM 777 C C . MET A 1 96 ? 0.960 -6.224 -6.920 1.00 87.88 96 MET A C 1
ATOM 779 O O . MET A 1 96 ? 1.877 -5.427 -7.122 1.00 87.88 96 MET A O 1
ATOM 783 N N . LEU A 1 97 ? -0.195 -5.829 -6.371 1.00 89.44 97 LEU A N 1
ATOM 784 C CA . LEU A 1 97 ? -0.452 -4.423 -6.047 1.00 89.44 97 LEU A CA 1
ATOM 785 C C . LEU A 1 97 ? 0.490 -3.898 -4.955 1.00 89.44 97 LEU A C 1
ATOM 787 O O . LEU A 1 97 ? 0.968 -2.762 -5.051 1.00 89.44 97 LEU A O 1
ATOM 791 N N . HIS A 1 98 ? 0.769 -4.720 -3.941 1.00 89.56 98 HIS A N 1
ATOM 792 C CA . HIS A 1 98 ? 1.698 -4.396 -2.865 1.00 89.56 98 HIS A CA 1
ATOM 793 C C . HIS A 1 98 ? 3.114 -4.145 -3.398 1.00 89.56 98 HIS A C 1
ATOM 795 O O . HIS A 1 98 ? 3.686 -3.082 -3.146 1.00 89.56 98 HIS A O 1
ATOM 801 N N . ASN A 1 99 ? 3.634 -5.057 -4.220 1.00 93.19 99 ASN A N 1
ATOM 802 C CA . ASN A 1 99 ? 4.975 -4.959 -4.787 1.00 93.19 99 ASN A CA 1
ATOM 803 C C . ASN A 1 99 ? 5.098 -3.760 -5.731 1.00 93.19 99 ASN A C 1
ATOM 805 O O . ASN A 1 99 ? 6.045 -2.981 -5.620 1.00 93.19 99 ASN A O 1
ATOM 809 N N . VAL A 1 100 ? 4.094 -3.508 -6.583 1.00 95.44 100 VAL A N 1
ATOM 810 C CA . VAL A 1 100 ? 4.073 -2.284 -7.404 1.00 95.44 100 VAL A CA 1
ATOM 811 C C . VAL A 1 100 ? 4.093 -1.033 -6.520 1.00 95.44 100 VAL A C 1
ATOM 813 O O . VAL A 1 100 ? 4.776 -0.059 -6.843 1.00 95.44 100 VAL A O 1
ATOM 816 N N . LYS A 1 101 ? 3.386 -1.032 -5.382 1.00 94.00 101 LYS A N 1
ATOM 817 C CA . LYS A 1 101 ? 3.392 0.110 -4.459 1.00 94.00 101 LYS A CA 1
ATOM 818 C C . LYS A 1 101 ? 4.748 0.315 -3.788 1.00 94.00 101 LYS A C 1
ATOM 820 O O . LYS A 1 101 ? 5.162 1.468 -3.665 1.00 94.00 101 LYS A O 1
ATOM 825 N N . ILE A 1 102 ? 5.446 -0.754 -3.398 1.00 93.94 102 ILE A N 1
ATOM 826 C CA . ILE A 1 102 ? 6.815 -0.669 -2.862 1.00 93.94 102 ILE A CA 1
ATOM 827 C C . ILE A 1 102 ? 7.740 -0.010 -3.888 1.00 93.94 102 ILE A C 1
ATOM 829 O O . ILE A 1 102 ? 8.380 0.994 -3.572 1.00 93.94 102 ILE A O 1
ATOM 833 N N . ILE A 1 103 ? 7.734 -0.498 -5.133 1.00 96.50 103 ILE A N 1
ATOM 834 C CA . ILE A 1 103 ? 8.585 0.041 -6.204 1.00 96.50 103 ILE A CA 1
ATOM 835 C C . ILE A 1 103 ? 8.242 1.512 -6.481 1.00 96.50 103 ILE A C 1
ATOM 837 O O . ILE A 1 103 ? 9.131 2.357 -6.584 1.00 96.50 103 ILE A O 1
ATOM 841 N N . PHE A 1 104 ? 6.955 1.865 -6.545 1.00 96.62 104 PHE A N 1
ATOM 842 C CA . PHE A 1 104 ? 6.540 3.259 -6.727 1.00 96.62 104 PHE A CA 1
ATOM 843 C C . PHE A 1 104 ? 7.057 4.157 -5.596 1.00 96.62 104 PHE A C 1
ATOM 845 O O . PHE A 1 104 ? 7.635 5.219 -5.842 1.00 96.62 104 PHE A O 1
ATOM 852 N N . ASN A 1 105 ? 6.896 3.716 -4.347 1.00 93.88 105 ASN A N 1
ATOM 853 C CA . ASN A 1 105 ? 7.350 4.461 -3.179 1.00 93.88 105 ASN A CA 1
ATOM 854 C C . ASN A 1 105 ? 8.875 4.648 -3.194 1.00 93.88 105 ASN A C 1
ATOM 856 O O . ASN A 1 105 ? 9.341 5.763 -2.954 1.00 93.88 105 ASN A O 1
ATOM 860 N N . PHE A 1 106 ? 9.636 3.612 -3.562 1.00 95.19 106 PHE A N 1
ATOM 861 C CA . PHE A 1 106 ? 11.086 3.694 -3.758 1.00 95.19 106 PHE A CA 1
ATOM 862 C C . PHE A 1 106 ? 11.466 4.818 -4.740 1.00 95.19 106 PHE A C 1
ATOM 864 O O . PHE A 1 106 ? 12.304 5.666 -4.428 1.00 95.19 106 PHE A O 1
ATOM 871 N N . LEU A 1 107 ? 10.780 4.912 -5.885 1.00 95.38 107 LEU A N 1
ATOM 872 C CA . LEU A 1 107 ? 11.064 5.929 -6.908 1.00 95.38 107 LEU A CA 1
ATOM 873 C C . LEU A 1 107 ? 10.633 7.352 -6.510 1.00 95.38 107 LEU A C 1
ATOM 875 O O . LEU A 1 107 ? 11.262 8.336 -6.924 1.00 95.38 107 LEU A O 1
ATOM 879 N N . THR A 1 108 ? 9.568 7.486 -5.715 1.00 93.81 108 THR A N 1
ATOM 880 C CA . THR A 1 108 ? 9.095 8.791 -5.204 1.00 93.81 108 THR A CA 1
ATOM 881 C C . THR A 1 108 ? 9.939 9.321 -4.038 1.00 93.81 108 THR A C 1
ATOM 883 O O . THR A 1 108 ? 9.993 10.538 -3.818 1.00 93.81 108 THR A O 1
ATOM 886 N N . GLY A 1 109 ? 10.643 8.432 -3.329 1.00 89.25 109 GLY A N 1
ATOM 887 C CA . GLY A 1 109 ? 11.461 8.745 -2.162 1.00 89.25 109 GLY A CA 1
ATOM 888 C C . GLY A 1 109 ? 10.648 9.223 -0.950 1.00 89.25 109 GLY A C 1
ATOM 889 O O . GLY A 1 109 ? 9.423 9.141 -0.898 1.00 89.25 109 GLY A O 1
ATOM 890 N N . LEU A 1 110 ? 11.340 9.791 0.043 1.00 76.50 110 LEU A N 1
ATOM 891 C CA . LEU A 1 110 ? 10.741 10.190 1.330 1.00 76.50 110 LEU A CA 1
ATOM 892 C C . LEU A 1 110 ? 9.658 11.275 1.225 1.00 76.50 110 LEU A C 1
ATOM 894 O O . LEU A 1 110 ? 8.858 11.435 2.143 1.00 76.50 110 LEU A O 1
ATOM 898 N N . LYS A 1 111 ? 9.614 12.026 0.118 1.00 75.56 111 LYS A N 1
ATOM 899 C CA . LYS A 1 111 ? 8.677 13.146 -0.054 1.00 75.56 111 LYS A CA 1
ATOM 900 C C . LYS A 1 111 ? 7.250 12.717 -0.423 1.00 75.56 111 LYS A C 1
ATOM 902 O O . LYS A 1 111 ? 6.456 13.606 -0.702 1.00 75.56 111 LYS A O 1
ATOM 907 N N . LYS A 1 112 ? 6.931 11.408 -0.422 1.00 70.00 112 LYS A N 1
ATOM 908 C CA . LYS A 1 112 ? 5.596 10.838 -0.717 1.00 70.00 112 LYS A CA 1
ATOM 909 C C . LYS A 1 112 ? 4.874 11.597 -1.836 1.00 70.00 112 LYS A C 1
ATOM 911 O O . LYS A 1 112 ? 3.758 12.072 -1.665 1.00 70.00 112 LYS A O 1
ATOM 916 N N . LYS A 1 113 ? 5.561 11.787 -2.962 1.00 84.31 113 LYS A N 1
ATOM 917 C CA . LYS A 1 113 ? 4.930 12.401 -4.128 1.00 84.31 113 LYS A CA 1
ATOM 918 C C . LYS A 1 113 ? 3.953 11.398 -4.728 1.00 84.31 113 LYS A C 1
ATOM 920 O O . LYS A 1 113 ? 4.301 10.233 -4.875 1.00 84.31 113 LYS A O 1
ATOM 925 N N . ASP A 1 114 ? 2.789 11.868 -5.157 1.00 92.62 114 ASP A N 1
ATOM 926 C CA . ASP A 1 114 ? 1.796 11.020 -5.830 1.00 92.62 114 ASP A CA 1
ATOM 927 C C . ASP A 1 114 ? 2.121 10.766 -7.310 1.00 92.62 114 ASP A C 1
ATOM 929 O O . ASP A 1 114 ? 1.357 10.117 -8.021 1.00 92.62 114 ASP A O 1
ATOM 933 N N . THR A 1 115 ? 3.263 11.270 -7.790 1.00 95.94 115 THR A N 1
ATOM 934 C CA . THR A 1 115 ? 3.707 11.136 -9.179 1.00 95.94 115 THR A CA 1
ATOM 935 C C . THR A 1 115 ? 5.218 10.931 -9.297 1.00 95.94 115 THR A C 1
ATOM 937 O O . THR A 1 115 ? 5.993 11.364 -8.435 1.00 95.94 115 THR A O 1
ATOM 940 N N . ILE A 1 116 ? 5.640 10.304 -10.399 1.00 96.44 116 ILE A N 1
ATOM 941 C CA . ILE A 1 116 ? 7.045 10.134 -10.789 1.00 96.44 116 ILE A CA 1
ATOM 942 C C . ILE A 1 116 ? 7.328 10.737 -12.172 1.00 96.44 116 ILE A C 1
ATOM 944 O O . ILE A 1 116 ? 6.491 10.713 -13.075 1.00 96.44 116 ILE A O 1
ATOM 948 N N . THR A 1 117 ? 8.533 11.273 -12.355 1.00 96.06 117 THR A N 1
ATOM 949 C CA . THR A 1 117 ? 9.037 11.751 -13.652 1.00 96.06 117 THR A CA 1
ATOM 950 C C . THR A 1 117 ? 9.659 10.614 -14.473 1.00 96.06 117 THR A C 1
ATOM 952 O O . THR A 1 117 ? 10.010 9.561 -13.937 1.00 96.06 117 THR A O 1
ATOM 955 N N . SER A 1 118 ? 9.904 10.847 -15.768 1.00 95.75 118 SER A N 1
ATOM 956 C CA . SER A 1 118 ? 10.629 9.889 -16.624 1.00 95.75 118 SER A CA 1
ATOM 957 C C . SER A 1 118 ? 12.024 9.559 -16.080 1.00 95.75 118 SER A C 1
ATOM 959 O O . SER A 1 118 ? 12.456 8.405 -16.107 1.00 95.75 118 SER A O 1
ATOM 961 N N . SER A 1 119 ? 12.720 10.557 -15.524 1.00 95.25 119 SER A N 1
ATOM 962 C CA . SER A 1 119 ? 14.037 10.345 -14.925 1.00 95.25 119 SER A CA 1
ATOM 963 C C . SER A 1 119 ? 13.960 9.470 -13.678 1.00 95.25 119 SER A C 1
ATOM 965 O O . SER A 1 119 ? 14.818 8.611 -13.511 1.00 95.25 119 SER A O 1
ATOM 967 N N . GLN A 1 120 ? 12.931 9.629 -12.836 1.00 95.81 120 GLN A N 1
ATOM 968 C CA . GLN A 1 120 ? 12.686 8.732 -11.704 1.00 95.81 120 GLN A CA 1
ATOM 969 C C . GLN A 1 120 ? 12.367 7.317 -12.184 1.00 95.81 120 GLN A C 1
ATOM 971 O O . GLN A 1 120 ? 13.018 6.387 -11.733 1.00 95.81 120 GLN A O 1
ATOM 976 N N . PHE A 1 121 ? 11.463 7.144 -13.150 1.00 96.69 121 PHE A N 1
ATOM 977 C CA . PHE A 1 121 ? 11.137 5.820 -13.690 1.00 96.69 121 PHE A CA 1
ATOM 978 C C . PHE A 1 121 ? 12.362 5.103 -14.277 1.00 96.69 121 PHE A C 1
ATOM 980 O O . PHE A 1 121 ? 12.598 3.930 -14.011 1.00 96.69 121 PHE A O 1
ATOM 987 N N . THR A 1 122 ? 13.211 5.833 -15.003 1.00 96.00 122 THR A N 1
ATOM 988 C CA . THR A 1 122 ? 14.439 5.282 -15.597 1.00 96.00 122 THR A CA 1
ATOM 989 C C . THR A 1 122 ? 15.473 4.867 -14.543 1.00 96.00 122 THR A C 1
ATOM 991 O O . THR A 1 122 ? 16.300 4.000 -14.822 1.00 96.00 122 THR A O 1
ATOM 994 N N . LYS A 1 123 ? 15.441 5.435 -13.324 1.00 95.50 123 LYS A N 1
ATOM 995 C CA . LYS A 1 123 ? 16.321 4.988 -12.228 1.00 95.50 123 LYS A CA 1
ATOM 996 C C . LYS A 1 123 ? 16.052 3.543 -11.831 1.00 95.50 123 LYS A C 1
ATOM 998 O O . LYS A 1 123 ? 17.004 2.875 -11.457 1.00 95.50 123 LYS A O 1
ATOM 1003 N N . LEU A 1 124 ? 14.816 3.058 -11.984 1.00 95.50 124 LEU A N 1
ATOM 1004 C CA . LEU A 1 124 ? 14.472 1.675 -11.662 1.00 95.50 124 LEU A CA 1
ATOM 1005 C C . LEU A 1 124 ? 15.368 0.677 -12.402 1.00 95.50 124 LEU A C 1
ATOM 1007 O O . LEU A 1 124 ? 15.833 -0.277 -11.797 1.00 95.50 124 LEU A O 1
ATOM 1011 N N . TYR A 1 125 ? 15.684 0.947 -13.673 1.00 95.56 125 TYR A N 1
ATOM 1012 C CA . TYR A 1 125 ? 16.587 0.101 -14.455 1.00 95.56 125 TYR A CA 1
ATOM 1013 C C . TYR A 1 125 ? 17.974 0.012 -13.825 1.00 95.56 125 TYR A C 1
ATOM 1015 O O . TYR A 1 125 ? 18.535 -1.062 -13.753 1.00 95.56 125 TYR A O 1
ATOM 1023 N N . ALA A 1 126 ? 18.532 1.121 -13.337 1.00 93.25 126 ALA A N 1
ATOM 1024 C CA . ALA A 1 126 ? 19.851 1.101 -12.702 1.00 93.25 126 ALA A CA 1
ATOM 1025 C C . ALA A 1 126 ? 19.834 0.491 -11.289 1.00 93.25 126 ALA A C 1
ATOM 1027 O O . ALA A 1 126 ? 20.892 0.171 -10.758 1.00 93.25 126 ALA A O 1
ATOM 1028 N N . SER A 1 127 ? 18.656 0.378 -10.675 1.00 94.31 127 SER A N 1
ATOM 1029 C CA . SER A 1 127 ? 18.468 -0.125 -9.313 1.00 94.31 127 SER A CA 1
ATOM 1030 C C . SER A 1 127 ? 18.033 -1.589 -9.257 1.00 94.31 127 SER A C 1
ATOM 1032 O O . SER A 1 127 ? 17.865 -2.097 -8.159 1.00 94.31 127 SER A O 1
ATOM 1034 N N . SER A 1 128 ? 17.843 -2.256 -10.399 1.00 95.06 128 SER A N 1
ATOM 1035 C CA . SER A 1 128 ? 17.357 -3.633 -10.450 1.00 95.06 128 SER A CA 1
ATOM 1036 C C . SER A 1 128 ? 18.193 -4.491 -11.395 1.00 95.06 128 SER A C 1
ATOM 1038 O O . SER A 1 128 ? 18.162 -4.298 -12.612 1.00 95.06 128 SER A O 1
ATOM 1040 N N . GLN A 1 129 ? 18.895 -5.48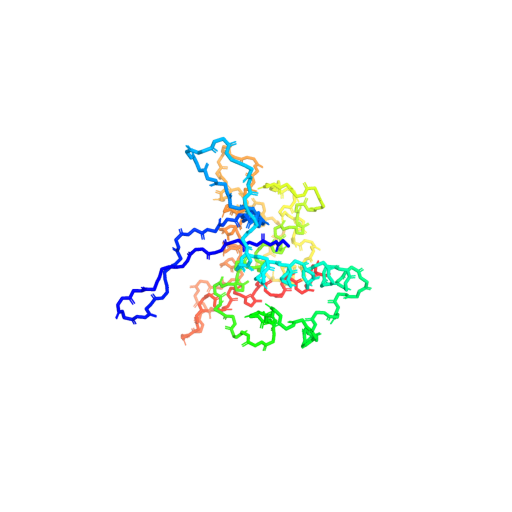3 -10.847 1.00 94.06 129 GLN A N 1
ATOM 1041 C CA . GLN A 1 129 ? 19.640 -6.455 -11.645 1.00 94.06 129 GLN A CA 1
ATOM 1042 C C . GLN A 1 129 ? 18.730 -7.367 -12.458 1.00 94.06 129 GLN A C 1
ATOM 1044 O O . GLN A 1 129 ? 19.106 -7.728 -13.573 1.00 94.06 129 GLN A O 1
ATOM 1049 N N . THR A 1 130 ? 17.519 -7.653 -11.980 1.00 92.12 130 THR A N 1
ATOM 1050 C CA . THR A 1 130 ? 16.472 -8.312 -12.772 1.00 92.12 130 THR A CA 1
ATOM 1051 C C . THR A 1 130 ? 16.242 -7.577 -14.096 1.00 92.12 130 THR A C 1
ATOM 1053 O O . THR A 1 130 ? 16.118 -8.214 -15.143 1.00 92.12 130 THR A O 1
ATOM 1056 N N . LEU A 1 131 ? 16.203 -6.239 -14.077 1.00 92.88 131 LEU A N 1
ATOM 1057 C CA . LEU A 1 131 ? 16.015 -5.434 -15.285 1.00 92.88 131 LEU A CA 1
ATOM 1058 C C . LEU A 1 131 ? 17.297 -5.307 -16.115 1.00 92.88 131 LEU A C 1
ATOM 1060 O O . LEU A 1 131 ? 17.226 -5.431 -17.335 1.00 92.88 131 LEU A O 1
ATOM 1064 N N . VAL A 1 132 ? 18.452 -5.072 -15.481 1.00 94.00 132 VAL A N 1
ATOM 1065 C CA . VAL A 1 132 ? 19.742 -4.890 -16.182 1.00 94.00 132 VAL A CA 1
ATOM 1066 C C . VAL A 1 132 ? 20.189 -6.154 -16.904 1.00 94.00 132 VAL A C 1
ATOM 1068 O O . VAL A 1 132 ? 20.700 -6.069 -18.019 1.00 94.00 132 VAL A O 1
ATOM 1071 N N . ASN A 1 133 ? 20.020 -7.315 -16.272 1.00 91.62 133 ASN A N 1
ATOM 1072 C CA . ASN A 1 133 ? 20.480 -8.592 -16.811 1.00 91.62 133 ASN A CA 1
ATOM 1073 C C . ASN A 1 133 ? 19.496 -9.189 -17.826 1.00 91.62 133 ASN A C 1
ATOM 1075 O O . ASN A 1 133 ? 19.772 -10.239 -18.404 1.00 91.62 133 ASN A O 1
ATOM 1079 N N . ASN A 1 134 ? 18.343 -8.553 -18.047 1.00 91.88 134 ASN A N 1
ATOM 1080 C CA . ASN A 1 134 ? 17.405 -9.005 -19.056 1.00 91.88 134 ASN A CA 1
ATOM 1081 C C . ASN A 1 134 ? 17.911 -8.615 -20.451 1.00 91.88 134 ASN A C 1
ATOM 1083 O O . ASN A 1 134 ? 17.898 -7.445 -20.815 1.00 91.88 134 ASN A O 1
ATOM 1087 N N . GLU A 1 135 ? 18.288 -9.604 -21.263 1.00 91.31 135 GLU A N 1
ATOM 1088 C CA . GLU A 1 135 ? 18.861 -9.400 -22.606 1.00 91.31 135 GLU A CA 1
ATOM 1089 C C . GLU A 1 135 ? 17.965 -8.597 -23.569 1.00 91.31 135 GLU A C 1
ATOM 1091 O O . GLU A 1 135 ? 18.429 -8.119 -24.605 1.00 91.31 135 GLU A O 1
ATOM 1096 N N . ARG A 1 136 ? 16.672 -8.456 -23.255 1.00 90.25 136 ARG A N 1
ATOM 1097 C CA . ARG A 1 136 ? 15.669 -7.792 -24.101 1.00 90.25 136 ARG A CA 1
ATOM 1098 C C . ARG A 1 136 ? 15.324 -6.391 -23.647 1.00 90.25 136 ARG A C 1
ATOM 1100 O O . ARG A 1 136 ? 14.674 -5.664 -24.396 1.00 90.25 136 ARG A O 1
ATOM 1107 N N . LEU A 1 137 ? 15.709 -6.030 -22.429 1.00 93.00 137 LEU A N 1
ATOM 1108 C CA . LEU A 1 137 ? 15.514 -4.691 -21.918 1.00 93.00 137 LEU A CA 1
ATOM 1109 C C . LEU A 1 137 ? 16.823 -3.931 -22.005 1.00 93.00 137 LEU A C 1
ATOM 1111 O O . LEU A 1 137 ? 17.849 -4.341 -21.478 1.00 93.00 137 LEU A O 1
ATOM 1115 N N . VAL A 1 138 ? 16.756 -2.753 -22.608 1.00 94.62 138 VAL A N 1
ATOM 1116 C CA . VAL A 1 138 ? 17.793 -1.742 -22.455 1.00 94.62 138 VAL A CA 1
ATOM 1117 C C . VAL A 1 138 ? 17.228 -0.546 -21.709 1.00 94.62 138 VAL A C 1
ATOM 1119 O O . VAL A 1 138 ? 16.026 -0.287 -21.703 1.00 94.62 138 VAL A O 1
ATOM 1122 N N . LYS A 1 139 ? 18.104 0.273 -21.125 1.00 94.44 139 LYS A N 1
ATOM 1123 C CA . LYS A 1 139 ? 17.702 1.501 -20.418 1.00 94.44 139 LYS A CA 1
ATOM 1124 C C . LYS A 1 139 ? 16.752 2.393 -21.237 1.00 94.44 139 LYS A C 1
ATOM 1126 O O . LYS A 1 139 ? 15.885 3.054 -20.669 1.00 94.44 139 LYS A O 1
ATOM 1131 N N . HIS A 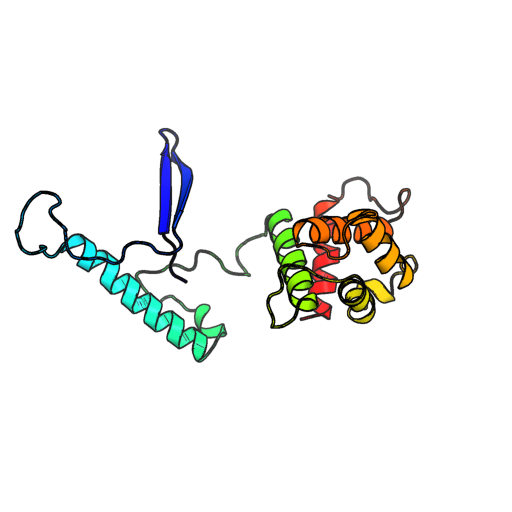1 140 ? 16.909 2.420 -22.563 1.00 94.69 140 HIS A N 1
ATOM 1132 C CA . HIS A 1 140 ? 16.048 3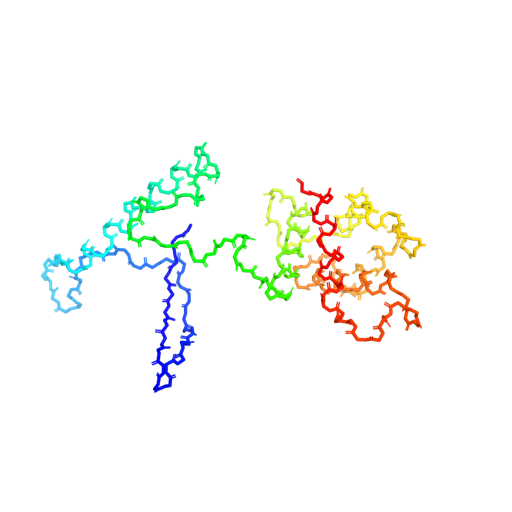.190 -23.463 1.00 94.69 140 HIS A CA 1
ATOM 1133 C C . HIS A 1 140 ? 14.584 2.711 -23.457 1.00 94.69 140 HIS A C 1
ATOM 1135 O O . HIS A 1 140 ? 13.678 3.539 -23.573 1.00 94.69 140 HIS A O 1
ATOM 1141 N N . ASP A 1 141 ? 14.327 1.418 -23.229 1.00 95.44 141 ASP A N 1
ATOM 1142 C CA . ASP A 1 141 ? 12.968 0.875 -23.142 1.00 95.44 141 ASP A CA 1
ATOM 1143 C C . ASP A 1 141 ? 12.162 1.495 -22.002 1.00 95.44 141 ASP A C 1
ATOM 1145 O O . ASP A 1 141 ? 10.961 1.707 -22.158 1.00 95.44 141 ASP A O 1
ATOM 1149 N N . MET A 1 142 ? 12.808 1.870 -20.893 1.00 96.06 142 MET A N 1
ATOM 1150 C CA . MET A 1 142 ? 12.137 2.548 -19.778 1.00 96.06 142 MET A CA 1
ATOM 1151 C C . MET A 1 142 ? 11.501 3.865 -20.229 1.00 96.06 142 MET A C 1
ATOM 1153 O O . MET A 1 142 ? 10.350 4.157 -19.903 1.00 96.06 142 MET A O 1
ATOM 1157 N N . ALA A 1 143 ? 12.233 4.656 -21.018 1.00 94.69 143 ALA A N 1
ATOM 1158 C CA . ALA A 1 143 ? 11.745 5.929 -21.538 1.00 94.69 143 ALA A CA 1
ATOM 1159 C C . ALA A 1 143 ? 10.623 5.727 -22.570 1.00 94.69 143 ALA A C 1
ATOM 1161 O O . ALA A 1 143 ? 9.646 6.484 -22.577 1.00 94.69 143 ALA A O 1
ATOM 1162 N N . LEU A 1 144 ? 10.728 4.684 -23.403 1.00 95.25 144 LEU A N 1
ATOM 1163 C CA . LEU A 1 144 ? 9.686 4.320 -24.363 1.00 95.25 144 LEU A CA 1
ATOM 1164 C C . LEU A 1 144 ? 8.400 3.878 -23.660 1.00 95.25 144 LEU A C 1
ATOM 1166 O O . LEU A 1 144 ? 7.328 4.365 -24.011 1.00 95.25 144 LEU A O 1
ATOM 1170 N N . VAL A 1 145 ? 8.493 3.015 -22.643 1.00 96.56 145 VAL A N 1
ATOM 1171 C CA . VAL A 1 145 ? 7.339 2.578 -21.841 1.00 96.56 145 VAL A CA 1
ATOM 1172 C C . VAL A 1 145 ? 6.693 3.770 -21.141 1.00 96.56 145 VAL A C 1
ATOM 1174 O O . VAL A 1 145 ? 5.476 3.932 -21.226 1.00 96.56 145 VAL A O 1
ATOM 1177 N N . PHE A 1 146 ? 7.493 4.645 -20.525 1.00 96.62 146 PHE A N 1
ATOM 1178 C CA . PHE A 1 146 ? 6.998 5.856 -19.871 1.00 96.62 146 PHE A CA 1
ATOM 1179 C C . PHE A 1 146 ? 6.193 6.736 -20.839 1.00 96.62 146 PHE A C 1
ATOM 1181 O O . PHE A 1 146 ? 5.048 7.096 -20.563 1.00 96.62 146 PHE A O 1
ATOM 1188 N N . THR A 1 147 ? 6.761 7.014 -22.014 1.00 95.50 147 THR A N 1
ATOM 1189 C CA . THR A 1 147 ? 6.117 7.832 -23.054 1.00 95.50 147 THR A CA 1
ATOM 1190 C C . THR A 1 147 ? 4.866 7.152 -23.618 1.00 95.50 147 THR A C 1
ATOM 1192 O O . THR A 1 147 ? 3.849 7.803 -23.847 1.00 95.50 147 THR A O 1
ATOM 1195 N N . ALA A 1 148 ? 4.903 5.830 -23.806 1.00 95.69 148 ALA A N 1
ATOM 1196 C CA . ALA A 1 148 ? 3.788 5.054 -24.344 1.00 95.69 148 ALA A CA 1
ATOM 1197 C C . ALA A 1 148 ? 2.602 4.918 -23.375 1.00 95.69 148 ALA A C 1
ATOM 1199 O O . ALA A 1 148 ? 1.501 4.591 -23.816 1.00 95.69 148 ALA A O 1
ATOM 1200 N N . VAL A 1 149 ? 2.815 5.095 -22.069 1.00 95.62 149 VAL A N 1
ATOM 1201 C CA . VAL A 1 149 ? 1.739 5.105 -21.066 1.00 95.62 149 VAL A CA 1
ATOM 1202 C C . VAL A 1 149 ? 1.132 6.499 -20.925 1.00 95.62 149 VAL A C 1
ATOM 1204 O O . VAL A 1 149 ? -0.087 6.627 -20.906 1.00 95.62 149 VAL A O 1
ATOM 1207 N N . LEU A 1 150 ? 1.960 7.544 -20.879 1.00 94.25 150 LEU A N 1
ATOM 1208 C CA . LEU A 1 150 ? 1.495 8.917 -20.658 1.00 94.25 150 LEU A CA 1
ATOM 1209 C C . LEU A 1 150 ? 0.929 9.611 -21.900 1.00 94.25 150 LEU A C 1
ATOM 1211 O O . LEU A 1 150 ? 0.139 10.553 -21.783 1.00 94.25 150 LEU A O 1
ATOM 1215 N N . GLY A 1 151 ? 1.340 9.177 -23.092 1.00 90.50 151 GLY A N 1
ATOM 1216 C CA . GLY A 1 151 ? 1.044 9.889 -24.329 1.00 90.50 151 GLY A CA 1
ATOM 1217 C C . GLY A 1 151 ? 1.771 11.238 -24.409 1.00 90.50 151 GLY A C 1
ATOM 1218 O O . GLY A 1 151 ? 2.766 11.477 -23.731 1.00 90.50 151 GLY A O 1
ATOM 1219 N N . LYS A 1 152 ? 1.289 12.137 -25.277 1.00 83.75 152 LYS A N 1
ATOM 1220 C CA . LYS A 1 152 ? 1.990 13.396 -25.606 1.00 83.75 152 LYS A CA 1
ATOM 1221 C C . LYS A 1 152 ? 1.764 14.545 -24.613 1.00 83.75 152 LYS A C 1
ATOM 1223 O O . LYS A 1 152 ? 2.490 15.528 -24.675 1.00 83.75 152 LYS A O 1
ATOM 1228 N N . LEU A 1 153 ? 0.744 14.460 -23.755 1.00 82.44 153 LEU A N 1
ATOM 1229 C CA . LEU A 1 153 ? 0.268 15.601 -22.956 1.00 82.44 153 LEU A CA 1
ATOM 1230 C C . LEU A 1 153 ? 0.702 15.556 -21.486 1.00 82.44 153 LEU A C 1
ATOM 1232 O O . LEU A 1 153 ? 0.789 16.600 -20.846 1.00 82.44 153 LEU A O 1
ATOM 1236 N N . LYS A 1 154 ? 0.978 14.367 -20.942 1.00 89.25 154 LYS A N 1
ATOM 1237 C CA . LYS A 1 154 ? 1.391 14.194 -19.546 1.00 89.25 154 LYS A CA 1
ATOM 1238 C C . LYS A 1 154 ? 2.916 14.111 -19.441 1.00 89.25 154 LYS A C 1
ATOM 1240 O O . LYS A 1 154 ? 3.565 13.412 -20.212 1.00 89.25 154 LYS A O 1
ATOM 1245 N N . THR A 1 155 ? 3.483 14.793 -18.448 1.00 92.00 155 THR A N 1
ATOM 1246 C CA . THR A 1 155 ? 4.933 14.797 -18.162 1.00 92.00 155 THR A CA 1
ATOM 1247 C C . THR A 1 155 ? 5.311 13.966 -16.934 1.00 92.00 155 THR A C 1
ATOM 1249 O O . THR A 1 155 ? 6.489 13.664 -16.724 1.00 92.00 155 THR A O 1
ATOM 1252 N N . VAL A 1 156 ? 4.319 13.585 -16.127 1.00 95.56 156 VAL A N 1
ATOM 1253 C CA . VAL A 1 156 ? 4.473 12.806 -14.898 1.00 95.56 156 VAL A CA 1
ATOM 1254 C C . VAL A 1 156 ? 3.470 11.659 -14.865 1.00 95.56 156 VAL A C 1
ATOM 1256 O O . VAL A 1 156 ? 2.395 11.750 -15.455 1.00 95.56 156 VAL A O 1
ATOM 1259 N N . MET A 1 157 ? 3.849 10.589 -14.176 1.00 96.31 157 MET A N 1
ATOM 1260 C CA . MET A 1 157 ? 3.106 9.339 -14.064 1.00 96.31 157 MET A CA 1
ATOM 1261 C C . MET A 1 157 ? 2.583 9.178 -12.644 1.00 96.31 157 MET A C 1
ATOM 1263 O O . MET A 1 157 ? 3.373 9.190 -11.700 1.00 96.31 157 MET A O 1
ATOM 1267 N N . ASP A 1 158 ? 1.265 9.056 -12.493 1.00 96.06 158 ASP A N 1
ATOM 1268 C CA . ASP A 1 158 ? 0.639 8.720 -11.213 1.00 96.06 158 ASP A CA 1
ATOM 1269 C C . ASP A 1 158 ? 0.739 7.211 -10.916 1.00 96.06 158 ASP A C 1
ATOM 1271 O O . ASP A 1 158 ? 1.305 6.434 -11.690 1.00 96.06 158 ASP A O 1
ATOM 1275 N N . PHE A 1 159 ? 0.212 6.775 -9.771 1.00 95.50 159 PHE A N 1
ATOM 1276 C CA . PHE A 1 159 ? 0.270 5.364 -9.385 1.00 95.50 159 PHE A CA 1
ATOM 1277 C C . PHE A 1 159 ? -0.511 4.437 -10.335 1.00 95.50 159 PHE A C 1
ATOM 1279 O O . PHE A 1 159 ? -0.113 3.290 -10.543 1.00 95.50 159 PHE A O 1
ATOM 1286 N N . THR A 1 160 ? -1.609 4.907 -10.928 1.00 95.25 160 THR A N 1
ATOM 1287 C CA . THR A 1 160 ? -2.415 4.112 -11.864 1.00 95.25 160 THR A CA 1
ATOM 1288 C C . THR A 1 160 ? -1.677 3.921 -13.181 1.00 95.25 160 THR A C 1
ATOM 1290 O O .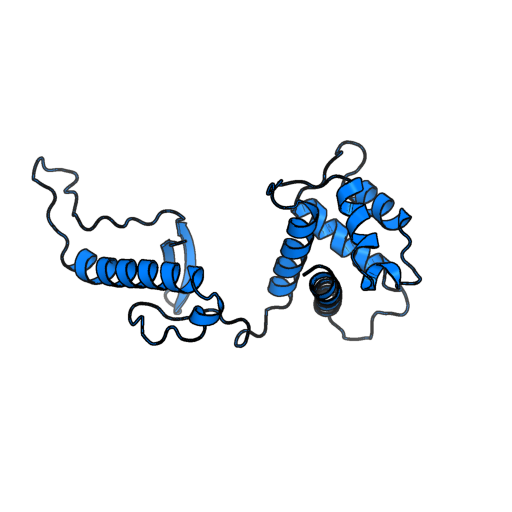 THR A 1 160 ? -1.538 2.783 -13.638 1.00 95.25 160 THR A O 1
ATOM 1293 N N . ASP A 1 161 ? -1.132 5.006 -13.731 1.00 96.88 161 ASP A N 1
ATOM 1294 C CA . ASP A 1 161 ? -0.280 4.979 -14.917 1.00 96.88 161 ASP A CA 1
ATOM 1295 C C . ASP A 1 161 ? 0.959 4.085 -14.661 1.00 96.88 161 ASP A C 1
ATOM 1297 O O . ASP A 1 161 ? 1.331 3.260 -15.498 1.00 96.88 161 ASP A O 1
ATOM 1301 N N . PHE A 1 162 ? 1.553 4.156 -13.463 1.00 97.56 162 PHE A N 1
ATOM 1302 C CA . PHE A 1 162 ? 2.711 3.339 -13.085 1.00 97.56 162 PHE A CA 1
ATOM 1303 C C . PHE A 1 162 ? 2.425 1.837 -13.036 1.00 97.56 162 PHE A C 1
ATOM 1305 O O . PHE A 1 162 ? 3.226 1.057 -13.554 1.00 97.56 162 PHE A O 1
ATOM 1312 N N . LYS A 1 163 ? 1.279 1.412 -12.484 1.00 95.81 163 LYS A N 1
ATOM 1313 C CA . LYS A 1 163 ? 0.863 -0.005 -12.526 1.00 95.81 163 LYS A CA 1
ATOM 1314 C C . LYS A 1 163 ? 0.869 -0.536 -13.956 1.00 95.81 163 LYS A C 1
ATOM 1316 O O . LYS A 1 163 ? 1.414 -1.605 -14.229 1.00 95.81 163 LYS A O 1
ATOM 1321 N N . TYR A 1 164 ? 0.306 0.241 -14.877 1.00 96.12 164 TYR A N 1
ATOM 1322 C CA . TYR A 1 164 ? 0.244 -0.142 -16.280 1.00 96.12 164 TYR A CA 1
ATOM 1323 C C . TYR A 1 164 ? 1.626 -0.135 -16.952 1.00 96.12 164 TYR A C 1
ATOM 1325 O O . TYR A 1 164 ? 1.931 -1.026 -17.747 1.00 96.12 164 TYR A O 1
ATOM 1333 N N . ALA A 1 165 ? 2.497 0.813 -16.593 1.00 97.19 165 ALA A N 1
ATOM 1334 C CA . ALA A 1 165 ? 3.883 0.848 -17.056 1.00 97.19 165 ALA A CA 1
ATOM 1335 C C . ALA A 1 165 ? 4.682 -0.388 -16.618 1.00 97.19 165 ALA A C 1
ATOM 1337 O O . ALA A 1 165 ? 5.377 -0.978 -17.445 1.00 97.19 165 ALA A O 1
ATOM 1338 N N . MET A 1 166 ? 4.541 -0.822 -15.361 1.00 97.06 166 MET A N 1
ATOM 1339 C CA . MET A 1 166 ? 5.195 -2.035 -14.855 1.00 97.06 166 MET A CA 1
ATOM 1340 C C . MET A 1 166 ? 4.727 -3.286 -15.597 1.00 97.06 166 MET A C 1
ATOM 1342 O O . MET A 1 166 ? 5.552 -4.116 -15.975 1.00 97.06 166 MET A O 1
ATOM 1346 N N . TYR A 1 167 ? 3.428 -3.386 -15.885 1.00 94.75 167 TYR A N 1
ATOM 1347 C CA . TYR A 1 167 ? 2.896 -4.491 -16.677 1.00 94.75 167 TYR A CA 1
ATOM 1348 C C . TYR A 1 167 ? 3.427 -4.478 -18.120 1.00 94.75 167 TYR A C 1
ATOM 1350 O O . TYR A 1 167 ? 3.869 -5.507 -18.625 1.00 94.75 167 TYR A O 1
ATOM 1358 N N . LYS A 1 168 ? 3.484 -3.312 -18.783 1.00 94.56 168 LYS A N 1
ATOM 1359 C CA . LYS A 1 168 ? 4.100 -3.194 -20.121 1.00 94.56 168 LYS A CA 1
ATOM 1360 C C . LYS A 1 168 ? 5.584 -3.553 -20.124 1.00 94.56 168 LYS A C 1
ATOM 1362 O O . LYS A 1 168 ? 6.061 -4.141 -21.094 1.00 94.56 168 LYS A O 1
ATOM 1367 N N . LEU A 1 169 ? 6.309 -3.178 -19.072 1.00 94.50 169 LEU A N 1
ATOM 1368 C CA . LEU A 1 169 ? 7.720 -3.515 -18.925 1.00 94.50 169 LEU A CA 1
ATOM 1369 C C . LEU A 1 169 ? 7.901 -5.028 -18.777 1.00 94.50 169 LEU A C 1
ATOM 1371 O O . LEU A 1 169 ? 8.723 -5.605 -19.480 1.00 94.50 169 LEU A O 1
ATOM 1375 N N . TYR A 1 170 ? 7.073 -5.670 -17.950 1.00 94.00 170 TYR A N 1
ATOM 1376 C CA . TYR A 1 170 ? 7.019 -7.125 -17.834 1.00 94.00 170 TYR A CA 1
ATOM 1377 C C . TYR A 1 170 ? 6.709 -7.805 -19.175 1.00 94.00 170 TYR A C 1
ATOM 1379 O O . TYR A 1 170 ? 7.412 -8.719 -19.584 1.00 94.00 170 TYR A O 1
ATOM 1387 N N . LEU A 1 171 ? 5.719 -7.329 -19.934 1.00 91.31 171 LEU A N 1
ATOM 1388 C CA . LEU A 1 171 ? 5.431 -7.912 -21.249 1.00 91.31 171 LEU A CA 1
ATOM 1389 C C . LEU A 1 171 ? 6.611 -7.790 -22.226 1.00 91.31 171 LEU A C 1
ATOM 1391 O O . LEU A 1 171 ? 6.788 -8.661 -23.071 1.00 91.31 171 LEU A O 1
ATOM 1395 N N . LYS A 1 172 ? 7.439 -6.744 -22.105 1.00 91.25 172 LYS A N 1
ATOM 1396 C CA . LYS A 1 172 ? 8.670 -6.591 -22.898 1.00 91.25 172 LYS A CA 1
ATOM 1397 C C . LYS A 1 172 ? 9.781 -7.566 -22.499 1.00 91.25 172 LYS A C 1
ATOM 1399 O O . LYS A 1 172 ? 10.625 -7.860 -23.341 1.00 91.25 172 LYS A O 1
ATOM 1404 N N . THR A 1 173 ? 9.794 -8.073 -21.263 1.00 89.38 173 THR A N 1
ATOM 1405 C CA . THR A 1 173 ? 10.764 -9.105 -20.856 1.00 89.38 173 THR A CA 1
ATOM 1406 C C . THR A 1 173 ? 10.418 -10.481 -21.419 1.00 89.38 173 THR A C 1
ATOM 1408 O O . THR A 1 173 ? 11.303 -11.330 -21.509 1.00 89.38 173 THR A O 1
ATOM 1411 N N . LYS A 1 174 ? 9.161 -10.703 -21.824 1.00 85.50 174 LYS A N 1
ATOM 1412 C CA . LYS A 1 174 ? 8.638 -11.988 -22.307 1.00 85.50 174 LYS A CA 1
ATOM 1413 C C . LYS A 1 174 ? 8.639 -12.086 -23.830 1.00 85.50 174 LYS A C 1
ATOM 1415 O O . LYS A 1 174 ? 8.448 -11.100 -24.539 1.00 85.50 174 LYS A O 1
ATOM 1420 N N . ASP A 1 175 ? 8.863 -13.287 -24.363 1.00 69.94 175 ASP A N 1
ATOM 1421 C CA . ASP A 1 175 ? 8.680 -13.567 -25.791 1.00 69.94 175 ASP A CA 1
ATOM 1422 C C . ASP A 1 175 ? 7.206 -13.754 -26.090 1.00 69.94 175 ASP A C 1
ATOM 1424 O O . ASP A 1 175 ? 6.583 -14.678 -25.567 1.00 69.94 175 ASP A O 1
ATOM 1428 N N . ALA A 1 176 ? 6.669 -12.933 -26.991 1.00 58.34 176 ALA A N 1
ATOM 1429 C CA . ALA A 1 176 ? 5.296 -13.054 -27.463 1.00 58.34 176 ALA A CA 1
ATOM 1430 C C . ALA A 1 176 ? 4.986 -14.430 -28.095 1.00 58.34 176 ALA A C 1
ATOM 1432 O O . ALA A 1 176 ? 3.816 -14.725 -28.327 1.00 58.34 176 ALA A O 1
ATOM 1433 N N . LYS A 1 177 ? 6.001 -15.260 -28.403 1.00 51.41 177 LYS A N 1
ATOM 1434 C CA . LYS A 1 177 ? 5.826 -16.576 -29.044 1.00 51.41 177 LYS A CA 1
ATOM 1435 C C . LYS A 1 177 ? 6.454 -17.780 -28.324 1.00 51.41 177 LYS A C 1
ATOM 1437 O O . LYS A 1 177 ? 6.200 -18.894 -28.769 1.00 51.41 177 LYS A O 1
ATOM 1442 N N . LYS A 1 178 ? 7.272 -17.606 -27.276 1.00 57.59 178 LYS A N 1
ATOM 1443 C CA . LYS A 1 178 ? 8.038 -18.717 -26.653 1.00 57.59 178 LYS A CA 1
ATOM 1444 C C . LYS A 1 178 ? 7.931 -18.846 -25.131 1.00 57.59 178 LYS A C 1
ATOM 1446 O O . LYS A 1 178 ? 8.145 -19.944 -24.633 1.00 57.59 178 LYS A O 1
ATOM 1451 N N . ASP A 1 179 ? 7.573 -17.781 -24.412 1.00 58.16 179 ASP A N 1
ATOM 1452 C CA . ASP A 1 179 ? 7.740 -17.732 -22.947 1.00 58.16 179 ASP A CA 1
ATOM 1453 C C . ASP A 1 179 ? 6.420 -17.758 -22.165 1.00 58.16 179 ASP A C 1
ATOM 1455 O O . ASP A 1 179 ? 6.387 -17.387 -20.991 1.00 58.16 179 ASP A O 1
ATOM 1459 N N . LEU A 1 180 ? 5.326 -18.177 -22.801 1.00 56.00 180 LEU A N 1
ATOM 1460 C CA . LEU A 1 180 ? 4.112 -18.579 -22.097 1.00 56.00 180 LEU A CA 1
ATOM 1461 C C . LEU A 1 180 ? 4.103 -20.110 -22.076 1.00 56.00 180 LEU A C 1
ATOM 1463 O O . LEU A 1 180 ? 3.685 -20.712 -23.066 1.00 56.00 180 LEU A O 1
ATOM 1467 N N . PRO A 1 181 ? 4.599 -20.757 -21.003 1.00 54.31 181 PRO A N 1
ATOM 1468 C CA . PRO A 1 181 ? 4.347 -22.174 -20.796 1.00 54.31 181 PRO A CA 1
ATOM 1469 C C . PRO A 1 181 ? 2.838 -22.395 -20.886 1.00 54.31 181 PRO A C 1
ATOM 1471 O O . PRO A 1 181 ? 2.074 -21.649 -20.266 1.00 54.31 181 PRO A O 1
ATOM 1474 N N . GLU A 1 182 ? 2.400 -23.382 -21.666 1.00 54.44 182 GLU A N 1
ATOM 1475 C CA . GLU A 1 182 ? 0.994 -23.780 -21.682 1.00 54.44 182 GLU A CA 1
ATOM 1476 C C . GLU A 1 182 ? 0.552 -24.077 -20.237 1.00 54.44 182 GLU A C 1
ATOM 1478 O O . GLU A 1 182 ? 0.995 -25.049 -19.630 1.00 54.44 182 GLU A O 1
ATOM 1483 N N . GLY A 1 183 ? -0.282 -23.200 -19.666 1.00 58.84 183 GLY A N 1
ATOM 1484 C CA . GLY A 1 183 ? -0.899 -23.391 -18.351 1.00 58.84 183 GLY A CA 1
ATOM 1485 C C . GLY A 1 183 ? -0.378 -22.544 -17.182 1.00 58.84 183 GLY A C 1
ATOM 1486 O O . GLY A 1 183 ? -0.964 -22.647 -16.107 1.00 58.84 183 GLY A O 1
ATOM 1487 N N . GLU A 1 184 ? 0.648 -21.694 -17.332 1.00 64.56 184 GLU A N 1
ATOM 1488 C CA . GLU A 1 184 ? 1.025 -20.768 -16.244 1.00 64.56 184 GLU A CA 1
ATOM 1489 C C . GLU A 1 184 ? 0.232 -19.450 -16.279 1.00 64.56 184 GLU A C 1
ATOM 1491 O O . GLU A 1 184 ? 0.132 -18.781 -17.307 1.00 64.56 184 GLU A O 1
ATOM 1496 N N . ASP A 1 185 ? -0.292 -19.051 -15.117 1.00 82.81 185 ASP A N 1
ATOM 1497 C CA . ASP A 1 185 ? -0.997 -17.784 -14.920 1.00 82.81 185 ASP A CA 1
ATOM 1498 C C . ASP A 1 185 ? -0.044 -16.587 -15.095 1.00 82.81 185 ASP A C 1
ATOM 1500 O O . ASP A 1 185 ? 0.926 -16.407 -14.348 1.00 82.81 185 ASP A O 1
ATOM 1504 N N . ILE A 1 186 ? -0.345 -15.731 -16.077 1.00 82.88 186 ILE A N 1
ATOM 1505 C CA . ILE A 1 186 ? 0.405 -14.504 -16.367 1.00 82.88 186 ILE A CA 1
ATOM 1506 C C . ILE A 1 186 ? 0.512 -13.583 -15.146 1.00 82.88 186 ILE A C 1
ATOM 1508 O O . ILE A 1 186 ? 1.530 -12.907 -14.984 1.00 82.88 186 ILE A O 1
ATOM 1512 N N . ASN A 1 187 ? -0.493 -13.586 -14.265 1.00 84.25 187 ASN A N 1
ATOM 1513 C CA . ASN A 1 187 ? -0.486 -12.793 -13.041 1.00 84.25 187 ASN A CA 1
ATOM 1514 C C . ASN A 1 187 ? 0.515 -13.348 -12.026 1.00 84.25 187 ASN A C 1
ATOM 1516 O O . ASN A 1 187 ? 1.226 -12.574 -11.384 1.00 84.25 187 ASN A O 1
ATOM 1520 N N . ALA A 1 188 ? 0.642 -14.672 -11.918 1.00 84.81 188 ALA A N 1
ATOM 1521 C CA . ALA A 1 188 ? 1.633 -15.302 -11.050 1.00 84.81 188 ALA A CA 1
ATOM 1522 C C . ALA A 1 188 ? 3.064 -15.006 -11.530 1.00 84.81 188 ALA A C 1
ATOM 1524 O O . ALA A 1 188 ? 3.934 -14.660 -10.729 1.00 84.81 188 ALA A O 1
ATOM 1525 N N . GLN A 1 189 ? 3.310 -15.067 -12.842 1.00 87.31 189 GLN A N 1
ATOM 1526 C CA . GLN A 1 189 ? 4.617 -14.720 -13.406 1.00 87.31 189 GLN A CA 1
ATOM 1527 C C . GLN A 1 189 ? 4.944 -13.227 -13.261 1.00 87.31 189 GLN A C 1
ATOM 1529 O O . GLN A 1 189 ? 6.079 -12.875 -12.934 1.00 87.31 189 GLN A O 1
ATOM 1534 N N . PHE A 1 190 ? 3.960 -12.347 -13.472 1.00 91.31 190 PHE A N 1
ATOM 1535 C CA . PHE A 1 190 ? 4.143 -10.917 -13.243 1.00 91.31 190 PHE A CA 1
ATOM 1536 C C . PHE A 1 190 ? 4.411 -10.617 -11.763 1.00 91.31 190 PHE A C 1
ATOM 1538 O O . PHE A 1 190 ? 5.280 -9.809 -11.451 1.00 91.31 190 PHE A O 1
ATOM 1545 N N . THR A 1 191 ? 3.739 -11.321 -10.850 1.00 90.12 191 THR A N 1
ATOM 1546 C CA . THR A 1 191 ? 3.983 -11.202 -9.406 1.00 90.12 191 THR A CA 1
ATOM 1547 C C . THR A 1 191 ? 5.423 -11.567 -9.054 1.00 90.12 191 THR A C 1
ATOM 1549 O O . THR A 1 191 ? 6.101 -10.749 -8.441 1.00 90.12 191 THR A O 1
ATOM 1552 N N . LYS A 1 192 ? 5.938 -12.707 -9.540 1.00 90.31 192 LYS A N 1
ATOM 1553 C CA . LYS A 1 192 ? 7.345 -13.111 -9.337 1.00 90.31 192 LYS A CA 1
ATOM 1554 C C . LYS A 1 192 ? 8.346 -12.093 -9.892 1.00 90.31 192 LYS A C 1
ATOM 1556 O O . LYS A 1 192 ? 9.364 -11.818 -9.270 1.00 90.31 192 LYS A O 1
ATOM 1561 N N . PHE A 1 193 ? 8.049 -11.514 -11.057 1.00 93.44 193 PHE A N 1
ATOM 1562 C CA . PHE A 1 193 ? 8.865 -10.443 -11.635 1.00 93.44 193 PHE A CA 1
ATOM 1563 C C . PHE A 1 193 ? 8.907 -9.196 -10.740 1.00 93.44 193 PHE A C 1
ATOM 1565 O O . PHE A 1 193 ? 9.943 -8.551 -10.622 1.00 93.44 193 PHE A O 1
ATOM 1572 N N . LEU A 1 194 ? 7.789 -8.839 -10.106 1.00 94.81 194 LEU A N 1
ATOM 1573 C CA . LEU A 1 194 ? 7.752 -7.717 -9.171 1.00 94.81 194 LEU A CA 1
ATOM 1574 C C . LEU A 1 194 ? 8.468 -8.042 -7.856 1.00 94.81 194 LEU A C 1
ATOM 1576 O O . LEU A 1 194 ? 9.134 -7.164 -7.317 1.00 94.81 194 LEU A O 1
ATOM 1580 N N . GLU A 1 195 ? 8.338 -9.272 -7.352 1.00 93.00 195 GLU A N 1
ATOM 1581 C CA . GLU A 1 195 ? 9.023 -9.746 -6.140 1.00 93.00 195 GLU A CA 1
ATOM 1582 C C . GLU A 1 195 ? 10.542 -9.629 -6.286 1.00 93.00 195 GLU A C 1
ATOM 1584 O O . GLU A 1 195 ? 11.179 -9.027 -5.425 1.00 93.00 195 GLU A O 1
ATOM 1589 N N . SER A 1 196 ? 11.112 -10.073 -7.412 1.00 94.12 196 SER A N 1
ATOM 1590 C CA . SER A 1 196 ? 12.562 -9.981 -7.625 1.00 94.12 196 SER A CA 1
ATOM 1591 C C . SER A 1 196 ? 13.063 -8.533 -7.675 1.00 94.12 196 SER A C 1
ATOM 1593 O O . SER A 1 196 ? 14.123 -8.222 -7.142 1.00 94.12 196 SER A O 1
ATOM 1595 N N . ILE A 1 197 ? 12.282 -7.610 -8.247 1.00 95.38 197 ILE A N 1
ATOM 1596 C CA . ILE A 1 197 ? 12.615 -6.178 -8.218 1.00 95.38 197 ILE A CA 1
ATOM 1597 C C . ILE A 1 197 ? 12.534 -5.634 -6.786 1.00 95.38 197 ILE A C 1
ATOM 1599 O O . ILE A 1 197 ? 13.387 -4.843 -6.391 1.00 95.38 197 ILE A O 1
ATOM 1603 N N . VAL A 1 198 ? 11.515 -6.023 -6.012 1.00 93.88 198 VAL A N 1
ATOM 1604 C CA . VAL A 1 198 ? 11.342 -5.580 -4.619 1.00 93.88 198 VAL A CA 1
ATOM 1605 C C . VAL A 1 198 ? 12.496 -6.052 -3.739 1.00 93.88 198 VAL A C 1
ATOM 1607 O O . VAL A 1 198 ? 12.996 -5.255 -2.947 1.00 93.88 198 VAL A O 1
ATOM 1610 N N . GLU A 1 199 ? 12.944 -7.297 -3.896 1.00 93.12 199 GLU A N 1
ATOM 1611 C CA . GLU A 1 199 ? 14.094 -7.851 -3.169 1.00 93.12 199 GLU A CA 1
ATOM 1612 C C . GLU A 1 199 ? 15.391 -7.073 -3.439 1.00 93.12 199 GLU A C 1
ATOM 1614 O O . GLU A 1 199 ? 16.214 -6.921 -2.543 1.00 93.12 199 GLU A O 1
ATOM 1619 N N . GLU A 1 200 ? 15.564 -6.543 -4.651 1.00 94.62 200 GLU A N 1
ATOM 1620 C CA . GLU A 1 200 ? 16.768 -5.804 -5.052 1.00 94.62 200 GLU A CA 1
ATOM 1621 C C . GLU A 1 200 ? 16.796 -4.344 -4.567 1.00 94.62 200 GLU A C 1
ATOM 1623 O O . GLU A 1 200 ? 17.876 -3.772 -4.407 1.00 94.62 200 GLU A O 1
ATOM 1628 N N . ILE A 1 201 ? 15.628 -3.721 -4.364 1.00 92.06 201 ILE A N 1
ATOM 1629 C CA . ILE A 1 201 ? 15.518 -2.297 -3.988 1.00 92.06 201 ILE A CA 1
ATOM 1630 C C . ILE A 1 201 ? 15.211 -2.062 -2.503 1.00 92.06 201 ILE A C 1
ATOM 1632 O O . ILE A 1 201 ? 15.194 -0.901 -2.077 1.00 92.06 201 ILE A O 1
ATOM 1636 N N . SER A 1 202 ? 14.905 -3.126 -1.756 1.00 85.06 202 SER A N 1
ATOM 1637 C CA . SER A 1 202 ? 14.640 -3.094 -0.307 1.00 85.06 202 SER A CA 1
ATOM 1638 C C . SER A 1 202 ? 15.936 -3.119 0.498 1.00 85.06 202 SER A C 1
ATOM 1640 O O . SER A 1 202 ? 15.994 -2.373 1.503 1.00 85.06 202 SER A O 1
#

Radius of gyration: 23.59 Å; chains: 1; bounding box: 53×44×60 Å

Sequence (202 aa):
QVIGIDIIIDSKYNAWLLEINNSPSLNIMFEKEFSNEEPELSEIDKIIKLPMLSDVIELANMFRKNKDALESIDRHKSMAKIYSNSVFHPNPEFNMLHNVKIIFNFLTGLKKKDTITSSQFTKLYASSQTLVNNERLVKHDMALVFTAVLGKLKTVMDFTDFKYAMYKLYLKTKDAKKDLPEGEDINAQFTKFLESIVEEIS

Secondary structure (DSSP, 8-state):
---EEEEEE-TT--EEEEEEESS-----EE--TT--SPPEE-HHHHHHHHHHHHHHHHHHHHHHH-GGGGG--TT-TT------TTT----HHHHHHHHHHHHHHHHHGGG--SEEEHHHHHHHHHH-HHHHT-TT--HHHHHHHHHHHHTTT-SEEEHHHHHHHHHHHHHHHS-TTTS--TT--HHHHHHHHHHHHHHHH-

InterPro domains:
  IPR004344 Tubulin-tyrosine ligase/Tubulin polyglutamylase [PF03133] (2-27)
  IPR004344 Tubulin-tyrosine ligase/Tubulin polyglutamylase [PS51221] (1-72)